Protein AF-A0A2D9HDS7-F1 (afdb_monomer_lite)

Sequence (252 aa):
MGNLSVWAAAAAVMLSLPAQANSVRVAVGQQRVVTRASITKAAIGDDKVADVRALSTRELLVTGVSPGRTSLTIFGSGGTEQLSVIVAAMDEQVTEREVSRVIRGLRGVRIKQVGGRLILEGKVNSVKEHRRLSLVRELFPSVINMVVLAPEVRTQVADALTSRLRQAGYTGVEASLVGPTLFLEGTVPSVDDQTKLSELVKTAGVAVENLVKVGNRRMVLIECQFVEVRKNRNDLLGVRLPLQITGKGQMN

Foldseek 3Di:
DDDDDDDDDPPPPPPDDPPDQQAAEAEAAGKDKDFAPAFPDKDKADVQQWDWDDPDRTIIIIHGRHADKIWMWTQGPVGIDIGIYGYHYPPPLCDPVNLCVQLPPQPFWDWDDDPSAIEIEGEGADLVSVVSVVVSCVVPVRYHYPYFYDPVSQCVVQVVVQVVCVVVVNPQWGWGDDGSEIEIEGEDADPVVLVVVVVVVVVPPGHYDYPYYYDDDPDDDDDDDDDDDDDDPDDDDDDPDDPDDDDDDDDD

pLDDT: mean 77.85, std 15.71, range [41.25, 94.88]

Secondary structure (DSSP, 8-state):
----------------------EEEEEBT-EEEEE-S--SEEEES-TTTEEEEESSSSEEEEEE-SSEEEEEEEEETTEEEEEEEEEE-------HHHHHHHTTT-TTEEEEEETTEEEEEEEES-HHHHHHHHHHHHH-TTEEEEEEE-HHHHHHHHHHHHHHHHHTT-TTEEEEEETTEEEEEEEES-HHHHHHHHHHHHTTSS-EEE-PEEP-----------------TT--------S---------

Radius of gyration: 45.65 Å; chains: 1; bounding box: 119×81×154 Å

Structure (mmCIF, N/CA/C/O backbone):
data_AF-A0A2D9HDS7-F1
#
_entry.id   AF-A0A2D9HDS7-F1
#
loop_
_atom_site.group_PDB
_atom_site.id
_atom_site.type_symbol
_atom_site.label_atom_id
_atom_site.label_alt_id
_atom_site.label_comp_id
_atom_site.label_asym_id
_atom_site.label_entity_id
_atom_site.label_seq_id
_atom_site.pdbx_PDB_ins_code
_atom_site.Cartn_x
_atom_site.Cartn_y
_atom_site.Cartn_z
_atom_site.occupancy
_atom_site.B_iso_or_equiv
_atom_site.auth_seq_id
_atom_site.auth_comp_id
_atom_site.auth_asym_id
_atom_site.auth_atom_id
_atom_site.pdbx_PDB_model_num
ATOM 1 N N . MET A 1 1 ? 75.303 43.864 -27.309 1.00 44.41 1 MET A N 1
ATOM 2 C CA . MET A 1 1 ? 73.898 44.075 -26.894 1.00 44.41 1 MET A CA 1
ATOM 3 C C . MET A 1 1 ? 73.037 43.580 -28.051 1.00 44.41 1 MET A C 1
ATOM 5 O O . MET A 1 1 ? 73.115 44.192 -29.095 1.00 44.41 1 MET A O 1
ATOM 9 N N . GLY A 1 2 ? 72.326 42.458 -28.081 1.00 41.25 2 GLY A N 1
ATOM 10 C CA . GLY A 1 2 ? 71.857 41.489 -27.093 1.00 41.25 2 GLY A CA 1
ATOM 11 C C . GLY A 1 2 ? 70.522 40.970 -27.649 1.00 41.25 2 GLY A C 1
ATOM 12 O O . GLY A 1 2 ? 69.475 41.409 -27.194 1.00 41.25 2 GLY A O 1
ATOM 13 N N . ASN A 1 3 ? 70.560 40.162 -28.719 1.00 43.03 3 ASN A N 1
ATOM 14 C CA . ASN A 1 3 ? 69.367 39.717 -29.452 1.00 43.03 3 ASN A CA 1
ATOM 15 C C . ASN A 1 3 ? 68.640 38.613 -28.669 1.00 43.03 3 ASN A C 1
ATOM 17 O O . ASN A 1 3 ? 69.196 37.542 -28.437 1.00 43.03 3 ASN A O 1
ATOM 21 N N . LEU A 1 4 ? 67.399 38.888 -28.267 1.00 43.81 4 LEU A N 1
ATOM 22 C CA . LEU A 1 4 ? 66.514 37.961 -27.564 1.00 43.81 4 LEU A CA 1
ATOM 23 C C . LEU A 1 4 ? 65.941 36.928 -28.544 1.00 43.81 4 LEU A C 1
ATOM 25 O O . LEU A 1 4 ? 65.095 37.235 -29.381 1.00 43.81 4 LEU A O 1
ATOM 29 N N . SER A 1 5 ? 66.408 35.689 -28.422 1.00 46.34 5 SER A N 1
ATOM 30 C CA . SER A 1 5 ? 65.837 34.511 -29.069 1.00 46.34 5 SER A CA 1
ATOM 31 C C . SER A 1 5 ? 64.512 34.130 -28.402 1.00 46.34 5 SER A C 1
ATOM 33 O O . SER A 1 5 ? 64.500 33.657 -27.265 1.00 46.34 5 SER A O 1
ATOM 35 N N . VAL A 1 6 ? 63.402 34.304 -29.117 1.00 44.03 6 VAL A N 1
ATOM 36 C CA . VAL A 1 6 ? 62.087 33.778 -28.734 1.00 44.03 6 VAL A CA 1
ATOM 37 C C . VAL A 1 6 ? 62.060 32.284 -29.063 1.00 44.03 6 VAL A C 1
ATOM 39 O O . VAL A 1 6 ? 62.001 31.902 -30.228 1.00 44.03 6 VAL A O 1
ATOM 42 N N . TRP A 1 7 ? 62.130 31.431 -28.043 1.00 47.19 7 TRP A N 1
ATOM 43 C CA . TRP A 1 7 ? 61.857 30.000 -28.183 1.00 47.19 7 TRP A CA 1
ATOM 44 C C . TRP A 1 7 ? 60.347 29.785 -28.059 1.00 47.19 7 TRP A C 1
ATOM 46 O O . TRP A 1 7 ? 59.768 29.961 -26.988 1.00 47.19 7 TRP A O 1
ATOM 56 N N . ALA A 1 8 ? 59.700 29.431 -29.168 1.00 43.66 8 ALA A N 1
ATOM 57 C CA . ALA A 1 8 ? 58.300 29.033 -29.191 1.00 43.66 8 ALA A CA 1
ATOM 58 C C . ALA A 1 8 ? 58.158 27.625 -28.589 1.00 43.66 8 ALA A C 1
ATOM 60 O O . ALA A 1 8 ? 58.545 26.631 -29.201 1.00 43.66 8 ALA A O 1
ATOM 61 N N . ALA A 1 9 ? 57.602 27.536 -27.381 1.00 47.69 9 ALA A N 1
ATOM 62 C CA . ALA A 1 9 ? 57.167 26.272 -26.803 1.00 47.69 9 ALA A CA 1
ATOM 63 C C . ALA A 1 9 ? 55.882 25.814 -27.512 1.00 47.69 9 ALA A C 1
ATOM 65 O O . ALA A 1 9 ? 54.815 26.402 -27.333 1.00 47.69 9 ALA A O 1
ATOM 66 N N . ALA A 1 10 ? 55.979 24.766 -28.330 1.00 46.28 10 ALA A N 1
ATOM 67 C CA . ALA A 1 10 ? 54.818 24.082 -28.882 1.00 46.28 10 ALA A CA 1
ATOM 68 C C . ALA A 1 10 ? 54.108 23.312 -27.755 1.00 46.28 10 ALA A C 1
ATOM 70 O O . ALA A 1 10 ? 54.490 22.196 -27.402 1.00 46.28 10 ALA A O 1
ATOM 71 N N . ALA A 1 11 ? 53.086 23.924 -27.160 1.00 47.38 11 ALA A N 1
ATOM 72 C CA . ALA A 1 11 ? 52.183 23.246 -26.244 1.00 47.38 11 ALA A CA 1
ATOM 73 C C . ALA A 1 11 ? 51.323 22.251 -27.040 1.00 47.38 11 ALA A C 1
ATOM 75 O O . ALA A 1 11 ? 50.357 22.629 -27.703 1.00 47.38 11 ALA A O 1
ATOM 76 N N . ALA A 1 12 ? 51.686 20.970 -26.990 1.00 50.84 12 ALA A N 1
ATOM 77 C CA . ALA A 1 12 ? 50.830 19.889 -27.452 1.00 50.84 12 ALA A CA 1
ATOM 78 C C . ALA A 1 12 ? 49.614 19.796 -26.517 1.00 50.84 12 ALA A C 1
ATOM 80 O O . ALA A 1 12 ? 49.673 19.193 -25.446 1.00 50.84 12 ALA A O 1
ATOM 81 N N . VAL A 1 13 ? 48.508 20.426 -26.909 1.00 50.25 13 VAL A N 1
ATOM 82 C CA . VAL A 1 13 ? 47.206 20.205 -26.280 1.00 50.25 13 VAL A CA 1
ATOM 83 C C . VAL A 1 13 ? 46.781 18.781 -26.632 1.00 50.25 13 VAL A C 1
ATOM 85 O O . VAL A 1 13 ? 46.299 18.512 -27.730 1.00 50.25 13 VAL A O 1
ATOM 88 N N . MET A 1 14 ? 46.999 17.846 -25.708 1.00 48.16 14 MET A N 1
ATOM 89 C CA . MET A 1 14 ? 46.373 16.529 -25.757 1.00 48.16 14 MET A CA 1
ATOM 90 C C . MET A 1 14 ? 44.866 16.720 -25.566 1.00 48.16 14 MET A C 1
ATOM 92 O O . MET A 1 14 ? 44.386 16.836 -24.440 1.00 48.16 14 MET A O 1
ATOM 96 N N . LEU A 1 15 ? 44.115 16.777 -26.670 1.00 51.12 15 LEU A N 1
ATOM 97 C CA . LEU A 1 15 ? 42.670 16.585 -26.625 1.00 51.12 15 LEU A CA 1
ATOM 98 C C . LEU A 1 15 ? 42.408 15.153 -26.148 1.00 51.12 15 LEU A C 1
ATOM 100 O O . LEU A 1 15 ? 42.534 14.195 -26.909 1.00 51.12 15 LEU A O 1
ATOM 104 N N . SER A 1 16 ? 42.050 15.004 -24.876 1.00 43.69 16 SER A N 1
ATOM 105 C CA . SER A 1 16 ? 41.466 13.773 -24.369 1.00 43.69 16 SER A CA 1
ATOM 106 C C . SER A 1 16 ? 40.106 13.576 -25.041 1.00 43.69 16 SER A C 1
ATOM 108 O O . SER A 1 16 ? 39.144 14.300 -24.789 1.00 43.69 16 SER A O 1
ATOM 110 N N . LEU A 1 17 ? 40.024 12.597 -25.943 1.00 53.81 17 LEU A N 1
ATOM 111 C CA . LEU A 1 17 ? 38.739 12.123 -26.444 1.00 53.81 17 LEU A CA 1
ATOM 112 C C . LEU A 1 17 ? 37.942 11.558 -25.256 1.00 53.81 17 LEU A C 1
ATOM 114 O O . LEU A 1 17 ? 38.512 10.823 -24.442 1.00 53.81 17 LEU A O 1
ATOM 118 N N . PRO A 1 18 ? 36.643 11.874 -25.125 1.00 42.19 18 PRO A N 1
ATOM 119 C CA . PRO A 1 18 ? 35.820 11.275 -24.088 1.00 42.19 18 PRO A CA 1
ATOM 120 C C . PRO A 1 18 ? 35.818 9.759 -24.296 1.00 42.19 18 PRO A C 1
ATOM 122 O O . PRO A 1 18 ? 35.464 9.278 -25.372 1.00 42.19 18 PRO A O 1
ATOM 125 N N . ALA A 1 19 ? 36.226 9.008 -23.270 1.00 45.62 19 ALA A N 1
ATOM 126 C CA . ALA A 1 19 ? 36.110 7.558 -23.252 1.00 45.62 19 ALA A CA 1
ATOM 127 C C . ALA A 1 19 ? 34.640 7.197 -23.500 1.00 45.62 19 ALA A C 1
ATOM 129 O O . ALA A 1 19 ? 33.770 7.430 -22.657 1.00 45.62 19 ALA A O 1
ATOM 130 N N . GLN A 1 20 ? 34.356 6.697 -24.701 1.00 47.91 20 GLN A N 1
ATOM 131 C CA . GLN A 1 20 ? 33.028 6.274 -25.106 1.00 47.91 20 GLN A CA 1
ATOM 132 C C . GLN A 1 20 ? 32.601 5.187 -24.121 1.00 47.91 20 GLN A C 1
ATOM 134 O O . GLN A 1 20 ? 33.281 4.175 -23.965 1.00 47.91 20 GLN A O 1
ATOM 139 N N . ALA A 1 21 ? 31.531 5.437 -23.370 1.00 51.88 21 ALA A N 1
ATOM 140 C CA . ALA A 1 21 ? 31.048 4.499 -22.372 1.00 51.88 21 ALA A CA 1
ATOM 141 C C . ALA A 1 21 ? 30.603 3.206 -23.077 1.00 51.88 21 ALA A C 1
ATOM 143 O O . ALA A 1 21 ? 29.467 3.115 -23.547 1.00 51.88 21 ALA A O 1
ATOM 144 N N . ASN A 1 22 ? 31.506 2.224 -23.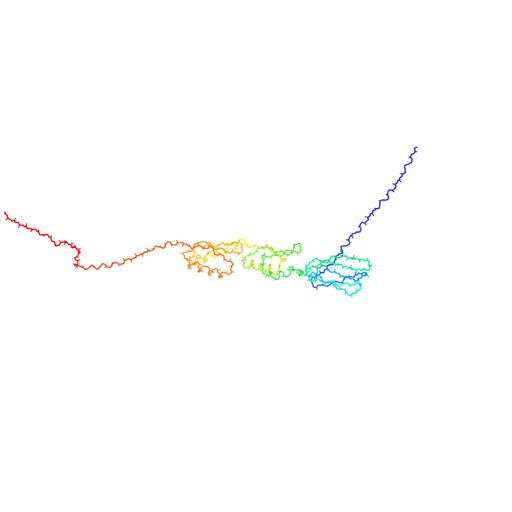162 1.00 74.50 22 ASN A N 1
ATOM 145 C CA . ASN A 1 22 ? 31.301 0.901 -23.751 1.00 74.50 22 ASN A CA 1
ATOM 146 C C . ASN A 1 22 ? 30.308 0.099 -22.900 1.00 74.50 22 ASN A C 1
ATOM 148 O O . ASN A 1 22 ? 30.664 -0.804 -22.140 1.00 74.50 22 ASN A O 1
ATOM 152 N N . SER A 1 23 ? 29.033 0.465 -23.007 1.00 83.50 23 SER A N 1
ATOM 153 C CA . SER A 1 23 ? 27.943 -0.175 -22.289 1.00 83.50 23 SER A CA 1
ATOM 154 C C . SER A 1 23 ? 26.789 -0.518 -23.222 1.00 83.50 23 SER A C 1
ATOM 156 O O . SER A 1 23 ? 26.368 0.286 -24.054 1.00 83.50 23 SER A O 1
ATOM 158 N N . VAL A 1 24 ? 26.276 -1.735 -23.075 1.00 86.81 24 VAL A N 1
ATOM 159 C CA . VAL A 1 24 ? 25.126 -2.247 -23.817 1.00 86.81 24 VAL A CA 1
ATOM 160 C C . VAL A 1 24 ? 23.951 -2.271 -22.852 1.00 86.81 24 VAL A C 1
ATOM 162 O O . VAL A 1 24 ? 23.972 -2.983 -21.853 1.00 86.81 24 VAL A O 1
ATOM 165 N N . ARG A 1 25 ? 22.928 -1.461 -23.125 1.00 87.81 25 ARG A N 1
ATOM 166 C CA . ARG A 1 25 ? 21.701 -1.431 -22.320 1.00 87.81 25 ARG A CA 1
ATOM 167 C C . ARG A 1 25 ? 20.617 -2.259 -22.993 1.00 87.81 25 ARG A C 1
ATOM 169 O O . ARG A 1 25 ? 20.325 -2.029 -24.172 1.00 87.81 25 ARG A O 1
ATOM 176 N N . VAL A 1 26 ? 20.038 -3.185 -22.235 1.00 89.31 26 VAL A N 1
ATOM 177 C CA . VAL A 1 26 ? 18.946 -4.082 -22.650 1.00 89.31 26 VAL A CA 1
ATOM 178 C C . VAL A 1 26 ? 17.925 -4.142 -21.507 1.00 89.31 26 VAL A C 1
ATOM 180 O O . VAL A 1 26 ? 18.288 -3.915 -20.356 1.00 89.31 26 VAL A O 1
ATOM 183 N N . ALA A 1 27 ? 16.649 -4.387 -21.795 1.00 87.94 27 ALA A N 1
ATOM 184 C CA . ALA A 1 27 ? 15.649 -4.650 -20.757 1.00 87.94 27 ALA A CA 1
ATOM 185 C C . ALA A 1 27 ? 15.435 -6.162 -20.594 1.00 87.94 27 ALA A C 1
ATOM 187 O O . ALA A 1 27 ? 15.723 -6.927 -21.516 1.00 87.94 27 ALA A O 1
ATOM 188 N N . VAL A 1 28 ? 14.929 -6.602 -19.442 1.00 89.56 28 VAL A N 1
ATOM 189 C CA . VAL A 1 28 ? 14.529 -8.008 -19.242 1.00 89.56 28 VAL A CA 1
ATOM 190 C C . VAL A 1 28 ? 13.568 -8.448 -20.355 1.00 89.56 28 VAL A C 1
ATOM 192 O O . VAL A 1 28 ? 12.615 -7.739 -20.666 1.00 89.56 28 VAL A O 1
ATOM 195 N N . GLY A 1 29 ? 13.844 -9.590 -20.988 1.00 86.12 29 GLY A N 1
ATOM 196 C CA . GLY A 1 29 ? 13.060 -10.138 -22.100 1.00 86.12 29 GLY A CA 1
ATOM 197 C C . GLY A 1 29 ? 13.292 -9.469 -23.462 1.00 86.12 29 GLY A C 1
ATOM 198 O O . GLY A 1 29 ? 12.811 -9.975 -24.473 1.00 86.12 29 GLY A O 1
ATOM 199 N N . GLN A 1 30 ? 14.040 -8.363 -23.523 1.00 88.62 30 GLN A N 1
ATOM 200 C CA . GLN A 1 30 ? 14.424 -7.708 -24.775 1.00 88.62 30 GLN A CA 1
ATOM 201 C C . GLN A 1 30 ? 15.762 -8.243 -25.293 1.00 88.62 30 GLN A C 1
ATOM 203 O O . GLN A 1 30 ? 16.588 -8.771 -24.543 1.00 88.62 30 GLN A O 1
ATOM 208 N N . GLN A 1 31 ? 15.988 -8.059 -26.593 1.00 90.56 31 GLN A N 1
ATOM 209 C CA . GLN A 1 31 ? 17.212 -8.469 -27.271 1.00 90.56 31 GLN A CA 1
ATOM 210 C C . GLN A 1 31 ? 17.846 -7.289 -27.998 1.00 90.56 31 GLN A C 1
ATOM 212 O O . GLN A 1 31 ? 17.155 -6.411 -28.518 1.00 90.56 31 GLN A O 1
ATOM 217 N N . ARG A 1 32 ? 19.177 -7.267 -28.052 1.00 92.12 32 ARG A N 1
ATOM 218 C CA . ARG A 1 32 ? 19.934 -6.239 -28.761 1.00 92.12 32 ARG A CA 1
ATOM 219 C C . ARG A 1 32 ? 21.073 -6.854 -29.552 1.00 92.12 32 ARG A C 1
ATOM 221 O O . ARG A 1 32 ? 21.885 -7.591 -29.001 1.00 92.12 32 ARG A O 1
ATOM 228 N N . VAL A 1 33 ? 21.158 -6.490 -30.827 1.00 92.81 33 VAL A N 1
ATOM 229 C CA . VAL A 1 33 ? 22.278 -6.880 -31.686 1.00 92.81 33 VAL A CA 1
ATOM 230 C C . VAL A 1 33 ? 23.447 -5.922 -31.462 1.00 92.81 33 VAL A C 1
ATOM 232 O O . VAL A 1 33 ? 23.289 -4.699 -31.471 1.00 92.81 33 VAL A O 1
ATOM 235 N N . VAL A 1 34 ? 24.625 -6.489 -31.227 1.00 90.69 34 VAL A N 1
ATOM 236 C CA . VAL A 1 34 ? 25.897 -5.790 -31.071 1.00 90.69 34 VAL A CA 1
ATOM 237 C C . VAL A 1 34 ? 26.797 -6.203 -32.227 1.00 90.69 34 VAL A C 1
ATOM 239 O O . VAL A 1 34 ? 27.209 -7.358 -32.321 1.00 90.69 34 VAL A O 1
ATOM 242 N N . THR A 1 35 ? 27.112 -5.250 -33.100 1.00 91.06 35 THR A N 1
ATOM 243 C CA . THR A 1 35 ? 27.966 -5.481 -34.271 1.00 91.06 35 THR A CA 1
ATOM 244 C C . THR A 1 35 ? 29.417 -5.103 -33.966 1.00 91.06 35 THR A C 1
ATOM 246 O O . THR A 1 35 ? 29.678 -4.049 -33.374 1.00 91.06 35 THR A O 1
ATOM 249 N N . ARG A 1 36 ? 30.369 -5.953 -34.363 1.00 89.38 36 ARG A N 1
ATOM 250 C CA . ARG A 1 36 ? 31.823 -5.742 -34.250 1.00 89.38 36 ARG A CA 1
ATOM 251 C C . ARG A 1 36 ? 32.551 -6.208 -35.507 1.00 89.38 36 ARG A C 1
ATOM 253 O O . ARG A 1 36 ? 32.025 -6.978 -36.301 1.00 89.38 36 ARG A O 1
ATOM 260 N N . ALA A 1 37 ? 33.780 -5.726 -35.684 1.00 83.69 37 ALA A N 1
ATOM 261 C CA . ALA A 1 37 ? 34.570 -5.984 -36.887 1.00 83.69 37 ALA A CA 1
ATOM 262 C C . ALA A 1 37 ? 34.964 -7.465 -37.054 1.00 83.69 37 ALA A C 1
ATOM 264 O O . ALA A 1 37 ? 34.987 -7.970 -38.177 1.00 83.69 37 ALA A O 1
ATOM 265 N N . SER A 1 38 ? 35.272 -8.149 -35.947 1.00 86.75 38 SER A N 1
ATOM 266 C CA . SER A 1 38 ? 35.698 -9.550 -35.922 1.00 86.75 38 SER A CA 1
ATOM 267 C C . SER A 1 38 ? 35.334 -10.185 -34.585 1.00 86.75 38 SER A C 1
ATOM 269 O O . SER A 1 38 ? 35.700 -9.657 -33.533 1.00 86.75 38 SER A O 1
ATOM 271 N N . ILE A 1 39 ? 34.601 -11.295 -34.632 1.00 89.12 39 ILE A N 1
ATOM 272 C CA . ILE A 1 39 ? 34.128 -12.040 -33.467 1.00 89.12 39 ILE A CA 1
ATOM 273 C C . ILE A 1 39 ? 34.476 -13.509 -33.666 1.00 89.12 39 ILE A C 1
ATOM 275 O O . ILE A 1 39 ? 33.911 -14.192 -34.519 1.00 89.12 39 ILE A O 1
ATOM 279 N N . THR A 1 40 ? 35.400 -13.988 -32.845 1.00 90.06 40 THR A N 1
ATOM 280 C CA . THR A 1 40 ? 35.798 -15.396 -32.768 1.00 90.06 40 THR A CA 1
ATOM 281 C C . THR A 1 40 ? 35.062 -16.095 -31.630 1.00 90.06 40 THR A C 1
ATOM 283 O O . THR A 1 40 ? 34.665 -17.251 -31.757 1.00 90.06 40 THR A O 1
ATOM 286 N N . LYS A 1 41 ? 34.878 -15.399 -30.501 1.00 88.75 41 LYS A N 1
ATOM 287 C CA . LYS A 1 41 ? 34.202 -15.928 -29.311 1.00 88.75 41 LYS A CA 1
ATOM 288 C C . LYS A 1 41 ? 33.592 -14.788 -28.497 1.00 88.75 41 LYS A C 1
ATOM 290 O O . LYS A 1 41 ? 34.111 -13.677 -28.503 1.00 88.75 41 LYS A O 1
ATOM 295 N N . ALA A 1 42 ? 32.527 -15.074 -27.758 1.00 91.38 42 ALA A N 1
ATOM 296 C CA . ALA A 1 42 ? 31.974 -14.174 -26.752 1.00 91.38 42 ALA A CA 1
ATOM 297 C C . ALA A 1 42 ? 31.779 -14.920 -25.429 1.00 91.38 42 ALA A C 1
ATOM 299 O O . ALA A 1 42 ? 31.571 -16.135 -25.425 1.00 91.38 42 ALA A O 1
ATOM 300 N N . ALA A 1 43 ? 31.873 -14.195 -24.320 1.00 92.25 43 ALA A N 1
ATOM 301 C CA . ALA A 1 43 ? 31.609 -14.704 -22.983 1.00 92.25 43 ALA A CA 1
ATOM 302 C C . ALA A 1 43 ? 30.846 -13.659 -22.169 1.00 92.25 43 ALA A C 1
ATOM 304 O O . ALA A 1 43 ? 31.176 -12.473 -22.218 1.00 92.25 43 ALA A O 1
ATOM 305 N N . ILE A 1 44 ? 29.848 -14.105 -21.412 1.00 94.88 44 ILE A N 1
ATOM 306 C CA . ILE A 1 44 ? 29.135 -13.283 -20.435 1.00 94.88 44 ILE A CA 1
ATOM 307 C C . ILE A 1 44 ? 29.619 -13.651 -19.030 1.00 94.88 44 ILE A C 1
ATOM 309 O O . ILE A 1 44 ? 29.922 -14.814 -18.771 1.00 94.88 44 ILE A O 1
ATOM 313 N N . GLY A 1 45 ? 29.755 -12.663 -18.147 1.00 93.69 45 GLY A N 1
ATOM 314 C CA . GLY A 1 45 ? 30.222 -12.894 -16.777 1.00 93.69 45 GLY A CA 1
ATOM 315 C C . GLY A 1 45 ? 29.196 -13.639 -15.919 1.00 93.69 45 GLY A C 1
ATOM 316 O O . GLY A 1 45 ? 29.529 -14.621 -15.271 1.00 93.69 45 GLY A O 1
ATOM 317 N N . ASP A 1 46 ? 27.952 -13.166 -15.947 1.00 94.50 46 ASP A N 1
ATOM 318 C CA . ASP A 1 46 ? 26.791 -13.738 -15.256 1.00 94.50 46 ASP A CA 1
ATOM 319 C C . ASP A 1 46 ? 25.657 -13.961 -16.267 1.00 94.50 46 ASP A C 1
ATOM 321 O O . ASP A 1 46 ? 25.103 -12.991 -16.805 1.00 94.50 46 ASP A O 1
ATOM 325 N N . ASP A 1 47 ? 25.359 -15.235 -16.528 1.00 92.56 47 ASP A N 1
ATOM 326 C CA . ASP A 1 47 ? 24.341 -15.723 -17.464 1.00 92.56 47 ASP A CA 1
ATOM 327 C C . ASP A 1 47 ? 22.910 -15.626 -16.909 1.00 92.56 47 ASP A C 1
ATOM 329 O O . ASP A 1 47 ? 21.939 -15.622 -17.669 1.00 92.56 47 ASP A O 1
ATOM 333 N N . LYS A 1 48 ? 22.756 -15.457 -15.590 1.00 94.00 48 LYS A N 1
ATOM 334 C CA . LYS A 1 48 ? 21.454 -15.201 -14.954 1.00 94.00 48 LYS A CA 1
ATOM 335 C C . LYS A 1 48 ? 20.976 -13.776 -15.203 1.00 94.00 48 LYS A C 1
ATOM 337 O O . LYS A 1 48 ? 19.774 -13.515 -15.138 1.00 94.00 48 LYS A O 1
ATOM 342 N N . VAL A 1 49 ? 21.902 -12.852 -15.466 1.00 92.06 49 VAL A N 1
ATOM 343 C CA . VAL A 1 49 ? 21.611 -11.440 -15.751 1.00 92.06 49 VAL A CA 1
ATOM 344 C C . VAL A 1 49 ? 21.359 -11.230 -17.241 1.00 92.06 49 VAL A C 1
ATOM 346 O O . VAL A 1 49 ? 20.345 -10.636 -17.610 1.00 92.06 49 VAL A O 1
ATOM 349 N N . ALA A 1 50 ? 22.239 -11.722 -18.110 1.00 93.06 50 ALA A N 1
ATOM 350 C CA . ALA A 1 50 ? 22.082 -11.610 -19.557 1.00 93.06 50 ALA A CA 1
ATOM 351 C C . ALA A 1 50 ? 22.644 -12.844 -20.262 1.00 93.06 50 ALA A C 1
ATOM 353 O O . ALA A 1 50 ? 23.614 -13.426 -19.798 1.00 93.06 50 ALA A O 1
ATOM 354 N N . ASP A 1 51 ? 22.089 -13.182 -21.419 1.00 94.19 51 ASP A N 1
ATOM 355 C CA . ASP A 1 51 ? 22.613 -14.230 -22.293 1.00 94.19 51 ASP A CA 1
ATOM 356 C C . ASP A 1 51 ? 23.214 -13.613 -23.564 1.00 94.19 51 ASP A C 1
ATOM 358 O O . ASP A 1 51 ? 22.786 -12.542 -24.016 1.00 94.19 51 ASP A O 1
ATOM 362 N N . VAL A 1 52 ? 24.216 -14.274 -24.145 1.00 93.50 52 VAL A N 1
ATOM 363 C CA . VAL A 1 52 ? 24.865 -13.840 -25.383 1.00 93.50 52 VAL A CA 1
ATOM 364 C C . VAL A 1 52 ? 24.984 -14.981 -26.382 1.00 93.50 52 VAL A C 1
ATOM 366 O O . VAL A 1 52 ? 25.543 -16.039 -26.101 1.00 93.50 52 VAL A O 1
ATOM 369 N N . ARG A 1 53 ? 24.529 -14.727 -27.608 1.00 92.75 53 ARG A N 1
ATOM 370 C CA . ARG A 1 53 ? 24.607 -15.679 -28.714 1.00 92.75 53 ARG A CA 1
ATOM 371 C C . ARG A 1 53 ? 25.263 -15.045 -29.929 1.00 92.75 53 ARG A C 1
ATOM 373 O O . ARG A 1 53 ? 24.866 -13.969 -30.361 1.00 92.75 53 ARG A O 1
ATOM 380 N N . ALA A 1 54 ? 26.240 -15.726 -30.518 1.00 90.69 54 ALA A N 1
ATOM 381 C CA . ALA A 1 54 ? 26.800 -15.303 -31.795 1.00 90.69 54 ALA A CA 1
ATOM 382 C C . ALA A 1 54 ? 25.827 -15.623 -32.935 1.00 90.69 54 ALA A C 1
ATOM 384 O O . ALA A 1 54 ? 25.420 -16.774 -33.101 1.00 90.69 54 ALA A O 1
ATOM 385 N N . LEU A 1 55 ? 25.444 -14.597 -33.696 1.00 90.62 55 LEU A N 1
ATOM 386 C CA . LEU A 1 55 ? 24.642 -14.744 -34.913 1.00 90.62 55 LEU A CA 1
ATOM 387 C C . LEU A 1 55 ? 25.544 -14.938 -36.135 1.00 90.62 55 LEU A C 1
ATOM 389 O O . LEU A 1 55 ? 25.227 -15.717 -37.029 1.00 90.62 55 LEU A O 1
ATOM 393 N N . SER A 1 56 ? 26.684 -14.247 -36.156 1.00 90.88 56 SER A N 1
ATOM 394 C CA . SER A 1 56 ? 27.694 -14.336 -37.210 1.00 90.88 56 SER A CA 1
ATOM 395 C C . SER A 1 56 ? 29.083 -13.999 -36.655 1.00 90.88 56 SER A C 1
ATOM 397 O O . SER A 1 56 ? 29.237 -13.687 -35.475 1.00 90.88 56 SER A O 1
ATOM 399 N N . THR A 1 57 ? 30.106 -13.987 -37.512 1.00 89.38 57 THR A N 1
ATOM 400 C CA . THR A 1 57 ? 31.466 -13.529 -37.165 1.00 89.38 57 THR A CA 1
ATOM 401 C C . THR A 1 57 ? 31.562 -12.019 -36.911 1.00 89.38 57 THR A C 1
ATOM 403 O O . THR A 1 57 ? 32.652 -11.507 -36.651 1.00 89.38 57 THR A O 1
ATOM 406 N N . ARG A 1 58 ? 30.444 -11.285 -37.002 1.00 90.12 58 ARG A N 1
ATOM 407 C CA . ARG A 1 58 ? 30.366 -9.831 -36.795 1.00 90.12 58 ARG A CA 1
ATOM 408 C C . ARG A 1 58 ? 29.220 -9.386 -35.897 1.00 90.12 58 ARG A C 1
ATOM 410 O O . ARG A 1 58 ? 29.182 -8.218 -35.530 1.00 90.12 58 ARG A O 1
ATOM 417 N N . GLU A 1 59 ? 28.299 -10.270 -35.531 1.00 92.81 59 GLU A N 1
ATOM 418 C CA . GLU A 1 59 ? 27.092 -9.905 -34.788 1.00 92.81 59 GLU A CA 1
ATOM 419 C C . GLU A 1 59 ? 26.868 -10.823 -33.591 1.00 92.81 59 GLU A C 1
ATOM 421 O O . GLU A 1 59 ? 26.867 -12.052 -33.711 1.00 92.81 59 GLU A O 1
ATOM 426 N N . LEU A 1 60 ? 26.624 -10.205 -32.437 1.00 93.38 60 LEU A N 1
ATOM 427 C CA . LEU A 1 60 ? 26.195 -10.870 -31.212 1.00 93.38 60 LEU A CA 1
ATOM 428 C C . LEU A 1 60 ? 24.791 -10.416 -30.849 1.00 93.38 60 LEU A C 1
ATOM 430 O O . LEU A 1 60 ? 24.502 -9.223 -30.833 1.00 93.38 60 LEU A O 1
ATOM 434 N N . LEU A 1 61 ? 23.941 -11.363 -30.492 1.00 93.56 61 LEU A N 1
ATOM 435 C CA . LEU A 1 61 ? 22.658 -11.115 -29.866 1.00 93.56 61 LEU A CA 1
ATOM 436 C C . LEU A 1 61 ? 22.839 -11.142 -28.350 1.00 93.56 61 LEU A C 1
ATOM 438 O O . LEU A 1 61 ? 23.244 -12.162 -27.799 1.00 93.56 61 LEU A O 1
ATOM 442 N N . VAL A 1 62 ? 22.534 -10.032 -27.687 1.00 94.31 62 VAL A N 1
ATOM 443 C CA . VAL A 1 62 ? 22.524 -9.923 -26.225 1.00 94.31 62 VAL A CA 1
ATOM 444 C C . VAL A 1 62 ? 21.075 -9.901 -25.752 1.00 94.31 62 VAL A C 1
ATOM 446 O O . VAL A 1 62 ? 20.317 -9.018 -26.155 1.00 94.31 62 VAL A O 1
ATOM 449 N N . THR A 1 63 ? 20.695 -10.844 -24.894 1.00 93.50 63 THR A N 1
ATOM 450 C CA . THR A 1 63 ? 19.336 -10.986 -24.347 1.00 93.50 63 THR A CA 1
ATOM 451 C C . THR A 1 63 ? 19.337 -10.654 -22.860 1.00 93.50 63 THR A C 1
ATOM 453 O O . THR A 1 63 ? 20.147 -11.194 -22.111 1.00 93.50 63 THR A O 1
ATOM 456 N N . GLY A 1 64 ? 18.438 -9.778 -22.409 1.00 92.62 64 GLY A N 1
ATOM 457 C CA . GLY A 1 64 ? 18.274 -9.506 -20.978 1.00 92.62 64 GLY A CA 1
ATOM 458 C C . GLY A 1 64 ? 17.488 -10.622 -20.289 1.00 92.62 64 GLY A C 1
ATOM 459 O O . GLY A 1 64 ? 16.354 -10.885 -20.684 1.00 92.62 64 GLY A O 1
ATOM 460 N N . VAL A 1 65 ? 18.056 -11.251 -19.256 1.00 92.25 65 VAL A N 1
ATOM 461 C CA . VAL A 1 65 ? 17.414 -12.346 -18.502 1.00 92.25 65 VAL A CA 1
ATOM 462 C C . VAL A 1 65 ? 16.857 -11.833 -17.174 1.00 92.25 65 VAL A C 1
ATOM 464 O O . VAL A 1 65 ? 15.660 -11.950 -16.933 1.00 92.25 65 VAL A O 1
ATOM 467 N N . SER A 1 66 ? 17.693 -11.198 -16.348 1.00 90.25 66 SER A N 1
ATOM 468 C CA . SER A 1 66 ? 17.297 -10.643 -15.045 1.00 90.25 66 SER A CA 1
ATOM 469 C C . SER A 1 66 ? 17.886 -9.246 -14.829 1.00 90.25 66 SER A C 1
ATOM 471 O O . SER A 1 66 ? 18.944 -8.942 -15.381 1.00 90.25 66 SER A O 1
ATOM 473 N N . PRO A 1 67 ? 17.252 -8.380 -14.014 1.00 89.38 67 PRO A N 1
ATOM 474 C CA . PRO A 1 67 ? 17.778 -7.048 -13.731 1.00 89.38 67 PRO A CA 1
ATOM 475 C C . PRO A 1 67 ? 19.163 -7.120 -13.082 1.00 89.38 67 PRO A C 1
ATOM 477 O O . PRO A 1 67 ? 19.353 -7.834 -12.098 1.00 89.38 67 PRO A O 1
ATOM 480 N N . GLY A 1 68 ? 20.130 -6.358 -13.594 1.00 89.25 68 GLY A N 1
ATOM 481 C CA . GLY A 1 68 ? 21.491 -6.391 -13.067 1.00 89.25 68 GLY A CA 1
ATOM 482 C C . GLY A 1 68 ? 22.540 -5.785 -13.993 1.00 89.25 68 GLY A C 1
ATOM 483 O O . GLY A 1 68 ? 22.240 -5.185 -15.028 1.00 89.25 68 GLY A O 1
ATOM 484 N N . ARG A 1 69 ? 23.806 -5.931 -13.599 1.00 92.00 69 ARG A N 1
ATOM 485 C CA . ARG A 1 69 ? 24.963 -5.573 -14.425 1.00 92.00 69 ARG A CA 1
ATOM 486 C C . ARG A 1 69 ? 25.853 -6.792 -14.576 1.00 92.00 69 ARG A C 1
ATOM 488 O O . ARG A 1 69 ? 26.168 -7.441 -13.588 1.00 92.00 69 ARG A O 1
ATOM 495 N N . THR A 1 70 ? 26.279 -7.058 -15.799 1.00 94.44 70 THR A N 1
ATOM 496 C CA . THR A 1 70 ? 27.195 -8.150 -16.128 1.00 94.44 70 THR A CA 1
ATOM 497 C C . THR A 1 70 ? 28.211 -7.661 -17.156 1.00 94.44 70 THR A C 1
ATOM 499 O O . THR A 1 70 ? 28.020 -6.618 -17.787 1.00 94.44 70 THR A O 1
ATOM 502 N N . SER A 1 71 ? 29.336 -8.350 -17.293 1.00 93.00 71 SER A N 1
ATOM 503 C CA . SER A 1 71 ? 30.366 -7.998 -18.271 1.00 93.00 71 SER A CA 1
ATOM 504 C C . SER A 1 71 ? 30.277 -8.912 -19.482 1.00 93.00 71 SER A C 1
ATOM 506 O O . SER A 1 71 ? 30.276 -10.130 -19.327 1.00 93.00 71 SER A O 1
ATOM 508 N N . LEU A 1 72 ? 30.252 -8.327 -20.674 1.00 93.06 72 LEU A N 1
ATOM 509 C CA . LEU A 1 72 ? 30.383 -9.034 -21.940 1.00 93.06 72 LEU A CA 1
ATOM 510 C C . LEU A 1 72 ? 31.818 -8.890 -22.437 1.00 93.06 72 LEU A C 1
ATOM 512 O O . LEU A 1 72 ? 32.286 -7.777 -22.665 1.00 93.06 72 LEU A O 1
ATOM 516 N N . THR A 1 73 ? 32.489 -10.012 -22.649 1.00 92.69 73 THR A N 1
ATOM 517 C CA . THR A 1 73 ? 33.830 -10.066 -23.226 1.00 92.69 73 THR A CA 1
ATOM 518 C C . THR A 1 73 ? 33.742 -10.625 -24.639 1.00 92.69 73 THR A C 1
ATOM 520 O O . THR A 1 73 ? 33.239 -11.730 -24.848 1.00 92.69 73 THR A O 1
ATOM 523 N N . ILE A 1 74 ? 34.231 -9.866 -25.613 1.00 92.06 74 ILE A N 1
ATOM 524 C CA . ILE A 1 74 ? 34.253 -10.221 -27.031 1.00 92.06 74 ILE A CA 1
ATOM 525 C C . ILE A 1 74 ? 35.704 -10.476 -27.430 1.00 92.06 74 ILE A C 1
ATOM 527 O O . ILE A 1 74 ? 36.558 -9.606 -27.286 1.00 92.06 74 ILE A O 1
ATOM 531 N N . PHE A 1 75 ? 35.980 -11.669 -27.945 1.00 92.19 75 PHE A N 1
ATOM 532 C CA . PHE A 1 75 ? 37.280 -12.055 -28.480 1.00 92.19 75 PHE A CA 1
ATOM 533 C C . PHE A 1 75 ? 37.232 -11.968 -30.001 1.00 92.19 75 PHE A C 1
ATOM 535 O O . PHE A 1 75 ? 36.407 -12.636 -30.631 1.00 92.19 75 PHE A O 1
ATOM 542 N N . GLY A 1 76 ? 38.125 -11.181 -30.591 1.00 90.44 76 GLY A N 1
ATOM 543 C CA . GLY A 1 76 ? 38.269 -11.052 -32.037 1.00 90.44 76 GLY A CA 1
ATOM 544 C C . GLY A 1 76 ? 39.724 -11.148 -32.476 1.00 90.44 76 GLY A C 1
ATOM 545 O O . GLY A 1 76 ? 40.644 -11.229 -31.664 1.00 90.44 76 GLY A O 1
ATOM 546 N N . SER A 1 77 ? 39.949 -11.089 -33.786 1.00 84.25 77 SER A N 1
ATOM 547 C CA . SER A 1 77 ? 41.306 -11.083 -34.358 1.00 84.25 77 SER A CA 1
ATOM 548 C C . SER A 1 77 ? 42.127 -9.840 -33.981 1.00 84.25 77 SER A C 1
ATOM 550 O O . SER A 1 77 ? 43.349 -9.883 -34.034 1.00 84.25 77 SER A O 1
ATOM 552 N N . GLY A 1 78 ? 41.466 -8.740 -33.602 1.00 80.06 78 GLY A N 1
ATOM 553 C CA . GLY A 1 78 ? 42.100 -7.488 -33.170 1.00 80.06 78 GLY A CA 1
ATOM 554 C C . GLY A 1 78 ? 42.351 -7.378 -31.662 1.00 80.06 78 GLY A C 1
ATOM 555 O O . GLY A 1 78 ? 42.781 -6.321 -31.211 1.00 80.06 78 GLY A O 1
ATOM 556 N N . GLY A 1 79 ? 42.061 -8.429 -30.886 1.00 87.19 79 GLY A N 1
ATOM 557 C CA . GLY A 1 79 ? 42.188 -8.442 -29.428 1.00 87.19 79 GLY A CA 1
ATOM 558 C C . GLY A 1 79 ? 40.869 -8.709 -28.702 1.00 87.19 79 GLY A C 1
ATOM 559 O O . GLY A 1 79 ? 39.872 -9.124 -29.299 1.00 87.19 79 GLY A O 1
ATOM 560 N N . THR A 1 80 ? 40.887 -8.485 -27.389 1.00 88.56 80 THR A N 1
ATOM 561 C CA . THR A 1 80 ? 39.744 -8.701 -26.495 1.00 88.56 80 THR A CA 1
ATOM 562 C C . THR A 1 80 ? 39.119 -7.363 -26.114 1.00 88.56 80 THR A C 1
ATOM 564 O O . THR A 1 80 ? 39.805 -6.482 -25.601 1.00 88.56 80 THR A O 1
ATOM 567 N N . GLU A 1 81 ? 37.813 -7.220 -26.323 1.00 90.38 81 GLU A N 1
ATOM 568 C CA . GLU A 1 81 ? 37.024 -6.055 -25.911 1.00 90.38 81 GLU A CA 1
ATOM 569 C C . GLU A 1 81 ? 36.105 -6.444 -24.748 1.00 90.38 81 GLU A C 1
ATOM 571 O O . GLU A 1 81 ? 35.407 -7.455 -24.818 1.00 90.38 81 GLU A O 1
ATOM 576 N N . GLN A 1 82 ? 36.070 -5.634 -23.688 1.00 90.19 82 GLN A N 1
ATOM 577 C CA . GLN A 1 82 ? 35.152 -5.820 -22.565 1.00 90.19 82 GLN A CA 1
ATOM 578 C C . GLN A 1 82 ? 34.120 -4.688 -22.526 1.00 90.19 82 GLN A C 1
ATOM 580 O O . GLN A 1 82 ? 34.460 -3.505 -22.557 1.00 90.19 82 GLN A O 1
ATOM 585 N N . LEU A 1 83 ? 32.848 -5.064 -22.447 1.00 90.62 83 LEU A N 1
ATOM 586 C CA . LEU A 1 83 ? 31.680 -4.189 -22.422 1.00 90.62 83 LEU A CA 1
ATOM 587 C C . LEU A 1 83 ? 30.886 -4.431 -21.140 1.00 90.62 83 LEU A C 1
ATOM 589 O O . LEU A 1 83 ? 30.772 -5.561 -20.666 1.00 90.62 83 LEU A O 1
ATOM 593 N N . SER A 1 84 ? 30.274 -3.382 -20.596 1.00 91.00 84 SER A N 1
ATOM 594 C CA . SER A 1 84 ? 29.322 -3.535 -19.492 1.00 91.00 84 SER A CA 1
ATOM 595 C C . SER A 1 84 ? 27.907 -3.704 -20.041 1.00 91.00 84 SER A C 1
ATOM 597 O O . SER A 1 84 ? 27.375 -2.801 -20.686 1.00 91.00 84 SER A O 1
ATOM 599 N N . VAL A 1 85 ? 27.276 -4.849 -19.791 1.00 91.44 85 VAL A N 1
ATOM 600 C CA . VAL A 1 85 ? 25.862 -5.071 -20.099 1.00 91.44 85 VAL A CA 1
ATOM 601 C C . VAL A 1 85 ? 25.040 -4.675 -18.882 1.00 91.44 85 VAL A C 1
ATOM 603 O O . VAL A 1 85 ? 25.215 -5.210 -17.788 1.00 91.44 85 VAL A O 1
ATOM 606 N N . ILE A 1 86 ? 24.143 -3.716 -19.072 1.00 90.31 86 ILE A N 1
ATOM 607 C CA . ILE A 1 86 ? 23.222 -3.255 -18.038 1.00 90.31 86 ILE A CA 1
ATOM 608 C C . ILE A 1 86 ? 21.836 -3.731 -18.448 1.00 90.31 86 ILE A C 1
ATOM 610 O O . ILE A 1 86 ? 21.269 -3.222 -19.420 1.00 90.31 86 ILE A O 1
ATOM 614 N N . VAL A 1 87 ? 21.312 -4.699 -17.701 1.00 89.44 87 VAL A N 1
ATOM 615 C CA . VAL A 1 87 ? 19.946 -5.178 -17.865 1.00 89.44 87 VAL A CA 1
ATOM 616 C C . VAL A 1 87 ? 19.067 -4.396 -16.910 1.00 89.44 87 VAL A C 1
ATOM 618 O O . VAL A 1 87 ? 19.111 -4.584 -15.693 1.00 89.44 87 VAL A O 1
ATOM 621 N N . ALA A 1 88 ? 18.301 -3.463 -17.461 1.00 82.69 88 ALA A N 1
ATOM 622 C CA . ALA A 1 88 ? 17.257 -2.813 -16.694 1.00 82.69 88 ALA A CA 1
ATOM 623 C C . ALA A 1 88 ? 16.127 -3.823 -16.480 1.00 82.69 88 ALA A C 1
ATOM 625 O O . ALA A 1 88 ? 15.769 -4.561 -17.403 1.00 82.69 88 ALA A O 1
ATOM 626 N N . ALA A 1 89 ? 15.531 -3.828 -15.286 1.00 73.88 89 ALA A N 1
ATOM 627 C CA . ALA A 1 89 ? 14.185 -4.364 -15.175 1.00 73.88 89 ALA A CA 1
ATOM 628 C C . ALA A 1 89 ? 13.336 -3.682 -16.254 1.00 73.88 89 ALA A C 1
ATOM 630 O O . ALA A 1 89 ? 13.485 -2.474 -16.478 1.00 73.88 89 ALA A O 1
ATOM 631 N N . MET A 1 90 ? 12.453 -4.429 -16.918 1.00 63.38 90 MET A N 1
ATOM 632 C CA . MET A 1 90 ? 11.248 -3.777 -17.408 1.00 63.38 90 MET A CA 1
ATOM 633 C C . MET A 1 90 ? 10.504 -3.330 -16.150 1.00 63.38 90 MET A C 1
ATOM 635 O O . MET A 1 90 ? 9.644 -4.037 -15.639 1.00 63.38 90 MET A O 1
ATOM 639 N N . ASP A 1 91 ? 10.905 -2.183 -15.599 1.00 57.16 91 ASP A N 1
ATOM 640 C CA . ASP A 1 91 ? 9.956 -1.350 -14.896 1.00 57.16 91 ASP A CA 1
ATOM 641 C C . ASP A 1 91 ? 8.933 -1.049 -15.981 1.00 57.16 91 ASP A C 1
ATOM 643 O O . ASP A 1 91 ? 9.162 -0.227 -16.874 1.00 57.16 91 ASP A O 1
ATOM 647 N N . GLU A 1 92 ? 7.824 -1.780 -15.955 1.00 56.59 92 GLU A N 1
ATOM 648 C CA . GLU A 1 92 ? 6.566 -1.203 -16.376 1.00 56.59 92 GLU A CA 1
ATOM 649 C C . GLU A 1 92 ? 6.476 0.071 -15.546 1.00 56.59 92 GLU A C 1
ATOM 651 O O . GLU A 1 92 ? 6.223 0.015 -14.342 1.00 56.59 92 GLU A O 1
ATOM 656 N N . GLN A 1 93 ? 6.926 1.191 -16.124 1.00 59.50 93 GLN A N 1
ATOM 657 C CA . GLN A 1 93 ? 6.996 2.442 -15.399 1.00 59.50 93 GLN A CA 1
ATOM 658 C C . GLN A 1 93 ? 5.574 2.722 -14.976 1.00 59.50 93 GLN A C 1
ATOM 660 O O . GLN A 1 93 ? 4.746 3.104 -15.806 1.00 59.50 93 GLN A O 1
ATOM 665 N N . VAL A 1 94 ? 5.314 2.475 -13.693 1.00 69.06 94 VAL A N 1
ATOM 666 C CA . VAL A 1 94 ? 3.993 2.618 -13.120 1.00 69.06 94 VAL A CA 1
ATOM 667 C C . VAL A 1 94 ? 3.606 4.053 -13.386 1.00 69.06 94 VAL A C 1
ATOM 669 O O . VAL A 1 94 ? 4.195 4.995 -12.848 1.00 69.06 94 VAL A O 1
ATOM 672 N N . THR A 1 95 ? 2.687 4.220 -14.325 1.00 77.19 95 THR A N 1
ATOM 673 C CA . THR A 1 95 ? 2.376 5.542 -14.843 1.00 77.19 95 THR A CA 1
ATOM 674 C C . THR A 1 95 ? 1.338 6.155 -13.921 1.00 77.19 95 THR A C 1
ATOM 676 O O . THR A 1 95 ? 0.495 5.460 -13.348 1.00 77.19 95 THR A O 1
ATOM 679 N N . GLU A 1 96 ? 1.320 7.481 -13.807 1.00 81.88 96 GLU A N 1
ATOM 680 C CA . GLU A 1 96 ? 0.282 8.186 -13.049 1.00 81.88 96 GLU A CA 1
ATOM 681 C C . GLU A 1 96 ? -1.137 7.736 -13.456 1.00 81.88 96 GLU A C 1
ATOM 683 O O . GLU A 1 96 ? -2.027 7.602 -12.619 1.00 81.88 96 GLU A O 1
ATOM 688 N N . ARG A 1 97 ? -1.342 7.402 -14.737 1.00 83.19 97 ARG A N 1
ATOM 689 C CA . ARG A 1 97 ? -2.592 6.861 -15.303 1.00 83.19 97 ARG A CA 1
ATOM 690 C C . ARG A 1 97 ? -3.021 5.502 -14.735 1.00 83.19 97 ARG A C 1
ATOM 692 O O . ARG A 1 97 ? -4.208 5.182 -14.749 1.00 83.19 97 ARG A O 1
ATOM 699 N N . GLU A 1 98 ? -2.088 4.666 -14.302 1.00 81.50 98 GLU A N 1
ATOM 700 C CA . GLU A 1 98 ? -2.386 3.368 -13.681 1.00 81.50 98 GLU A CA 1
ATOM 701 C C . GLU A 1 98 ? -2.749 3.550 -12.220 1.00 81.50 98 GLU A C 1
ATOM 703 O O . GLU A 1 98 ? -3.811 3.105 -11.782 1.00 81.50 98 GLU A O 1
ATOM 708 N N . VAL A 1 99 ? -1.924 4.305 -11.495 1.00 84.50 99 VAL A N 1
ATOM 709 C CA . VAL A 1 99 ? -2.168 4.589 -10.081 1.00 84.50 99 VAL A CA 1
ATOM 710 C C . VAL A 1 99 ? -3.476 5.359 -9.914 1.00 84.50 99 VAL A C 1
ATOM 712 O O . VAL A 1 99 ? -4.300 4.977 -9.085 1.00 84.50 99 VAL A O 1
ATOM 715 N N . SER A 1 100 ? -3.731 6.369 -10.754 1.00 85.38 100 SER A N 1
ATOM 716 C CA . SER A 1 100 ? -4.973 7.165 -10.746 1.00 85.38 100 SER A CA 1
ATOM 717 C C . SER A 1 100 ? -6.233 6.327 -10.955 1.00 85.38 100 SER A C 1
ATOM 719 O O . SER A 1 100 ? -7.258 6.619 -10.337 1.00 85.38 100 SER A O 1
ATOM 721 N N . ARG A 1 101 ? -6.177 5.252 -11.755 1.00 85.19 101 ARG A N 1
ATOM 722 C CA . ARG A 1 101 ? -7.302 4.312 -11.905 1.00 85.19 101 ARG A CA 1
ATOM 723 C C . ARG A 1 101 ? -7.599 3.579 -10.601 1.00 85.19 101 ARG A C 1
ATOM 725 O O . ARG A 1 101 ? -8.767 3.435 -10.244 1.00 85.19 101 ARG A O 1
ATOM 732 N N . VAL A 1 102 ? -6.567 3.161 -9.871 1.00 83.81 102 VAL A N 1
ATOM 733 C CA . VAL A 1 102 ? -6.723 2.411 -8.615 1.00 83.81 102 VAL A CA 1
ATOM 734 C C . VAL A 1 102 ? -7.170 3.310 -7.463 1.00 83.81 102 VAL A C 1
ATOM 736 O O . VAL A 1 102 ? -8.029 2.908 -6.671 1.00 83.81 102 VAL A O 1
ATOM 739 N N . ILE A 1 103 ? -6.654 4.541 -7.394 1.00 85.25 103 ILE A N 1
ATOM 740 C CA . ILE A 1 103 ? -7.054 5.532 -6.380 1.00 85.25 103 ILE A CA 1
ATOM 741 C C . ILE A 1 103 ? -8.325 6.307 -6.756 1.00 85.25 103 ILE A C 1
ATOM 743 O O . ILE A 1 103 ? -8.748 7.195 -6.013 1.00 85.25 103 ILE A O 1
ATOM 747 N N . ARG A 1 104 ? -8.966 5.981 -7.888 1.00 82.94 104 ARG A N 1
ATOM 748 C CA . ARG A 1 104 ? -10.187 6.653 -8.341 1.00 82.94 104 ARG A CA 1
ATOM 749 C C . ARG A 1 104 ? -11.264 6.555 -7.256 1.00 82.94 104 ARG A C 1
ATOM 751 O O . ARG A 1 104 ? -11.690 5.463 -6.883 1.00 82.94 104 ARG A O 1
ATOM 758 N N . GLY A 1 105 ? -11.688 7.713 -6.749 1.00 80.56 105 GLY A N 1
ATOM 759 C CA . GLY A 1 105 ? -12.647 7.840 -5.645 1.00 80.56 105 GLY A CA 1
ATOM 760 C C . GLY A 1 105 ? -12.060 8.434 -4.360 1.00 80.56 105 GLY A C 1
ATOM 761 O O . GLY A 1 105 ? -12.819 8.953 -3.546 1.00 80.56 105 GLY A O 1
ATOM 762 N N . LEU A 1 106 ? -10.734 8.452 -4.201 1.00 85.38 106 LEU A N 1
ATOM 763 C CA . LEU A 1 106 ? -10.064 9.075 -3.056 1.00 85.38 106 LEU A CA 1
ATOM 764 C C . LEU A 1 106 ? -9.848 10.574 -3.306 1.00 85.38 106 LEU A C 1
ATOM 766 O O . LEU A 1 106 ? -8.784 10.998 -3.745 1.00 85.38 106 LEU A O 1
ATOM 770 N N . ARG A 1 107 ? -10.868 11.395 -3.023 1.00 80.44 107 ARG A N 1
ATOM 771 C CA . ARG A 1 107 ? -10.840 12.852 -3.288 1.00 80.44 107 ARG A CA 1
ATOM 772 C C . ARG A 1 107 ? -9.713 13.600 -2.566 1.00 80.44 107 ARG A C 1
ATOM 774 O O . ARG A 1 107 ? -9.285 14.650 -3.028 1.00 80.44 107 ARG A O 1
ATOM 781 N N . GLY A 1 108 ? -9.261 13.075 -1.430 1.00 85.12 108 GLY A N 1
ATOM 782 C CA . GLY A 1 108 ? -8.224 13.688 -0.604 1.00 85.12 108 GLY A CA 1
ATOM 783 C C . GLY A 1 108 ? -6.788 13.307 -0.971 1.00 85.12 108 GLY A C 1
ATOM 784 O O . GLY A 1 108 ? -5.871 13.780 -0.304 1.00 85.12 108 GLY A O 1
ATOM 785 N N . VAL A 1 109 ? -6.581 12.467 -1.994 1.00 90.00 109 VAL A N 1
ATOM 786 C CA . VAL A 1 109 ? -5.267 11.932 -2.384 1.00 90.00 109 VAL A CA 1
ATOM 787 C C . VAL A 1 109 ? -4.859 12.472 -3.750 1.00 90.00 109 VAL A C 1
ATOM 789 O O . VAL A 1 109 ? -5.635 12.432 -4.703 1.00 90.00 109 VAL A O 1
ATOM 792 N N . ARG A 1 110 ? -3.621 12.953 -3.854 1.00 89.44 110 ARG A N 1
ATOM 793 C CA . ARG A 1 110 ? -2.999 13.420 -5.096 1.00 89.44 110 ARG A CA 1
ATOM 794 C C . ARG A 1 110 ? -1.745 12.612 -5.391 1.00 89.44 110 ARG A C 1
ATOM 796 O O . ARG A 1 110 ? -1.064 12.163 -4.473 1.00 89.44 110 ARG A O 1
ATOM 803 N N . ILE A 1 111 ? -1.449 12.450 -6.676 1.00 89.50 111 ILE A N 1
ATOM 804 C CA . ILE A 1 111 ? -0.226 11.808 -7.154 1.00 89.50 111 ILE A CA 1
ATOM 805 C C . ILE A 1 111 ? 0.748 12.914 -7.560 1.00 89.50 111 ILE A C 1
ATOM 807 O O . ILE A 1 111 ? 0.356 13.876 -8.218 1.00 89.50 111 ILE A O 1
ATOM 811 N N . LYS A 1 112 ? 2.011 12.786 -7.166 1.00 89.38 112 LYS A N 1
ATOM 812 C CA . LYS A 1 112 ? 3.094 13.683 -7.567 1.00 89.38 112 LYS A CA 1
ATOM 813 C C . LYS A 1 112 ? 4.279 12.861 -8.044 1.00 89.38 112 LYS A C 1
ATOM 815 O O . LYS A 1 112 ? 4.691 11.929 -7.364 1.00 89.38 112 LYS A O 1
ATOM 820 N N . GLN A 1 113 ? 4.849 13.209 -9.191 1.00 86.19 113 GLN A N 1
ATOM 821 C CA . GLN A 1 113 ? 6.056 12.555 -9.683 1.00 86.19 113 GLN A CA 1
ATOM 822 C C . GLN A 1 113 ? 7.300 13.312 -9.204 1.00 86.19 113 GLN A C 1
ATOM 824 O O . GLN A 1 113 ? 7.430 14.513 -9.437 1.00 86.19 113 GLN A O 1
ATOM 829 N N . VAL A 1 114 ? 8.216 12.620 -8.526 1.00 84.56 114 VAL A N 1
ATOM 830 C CA . VAL A 1 114 ? 9.479 13.186 -8.031 1.00 84.56 114 VAL A CA 1
ATOM 831 C C . VAL A 1 114 ? 10.607 12.197 -8.311 1.00 84.56 114 VAL A C 1
ATOM 833 O O . VAL A 1 114 ? 10.571 11.061 -7.844 1.00 84.56 114 VAL A O 1
ATOM 836 N N . GLY A 1 115 ? 11.608 12.612 -9.095 1.00 75.81 115 GLY A N 1
ATOM 837 C CA . GLY A 1 115 ? 12.801 11.797 -9.370 1.00 75.81 115 GLY A CA 1
ATOM 838 C C . GLY A 1 115 ? 12.505 10.434 -10.012 1.00 75.81 115 GLY A C 1
ATOM 839 O O . GLY A 1 115 ? 13.162 9.452 -9.685 1.00 75.81 115 GLY A O 1
ATOM 840 N N . GLY A 1 116 ? 11.481 10.352 -10.870 1.00 75.56 116 GLY A N 1
ATOM 841 C CA . GLY A 1 116 ? 11.061 9.103 -11.517 1.00 75.56 116 GLY A CA 1
ATOM 842 C C . GLY A 1 116 ? 10.184 8.186 -10.655 1.00 75.56 116 GLY A C 1
ATOM 843 O O . GLY A 1 116 ? 9.776 7.135 -11.135 1.00 75.56 116 GLY A O 1
ATOM 844 N N . ARG A 1 117 ? 9.849 8.577 -9.418 1.00 80.88 117 ARG A N 1
ATOM 845 C CA . ARG A 1 117 ? 8.911 7.851 -8.546 1.00 80.88 117 ARG A CA 1
ATOM 846 C C . ARG A 1 117 ? 7.594 8.599 -8.417 1.00 80.88 117 ARG A C 1
ATOM 848 O O . ARG A 1 117 ? 7.566 9.828 -8.489 1.00 80.88 117 ARG A O 1
ATOM 855 N N . LEU A 1 118 ? 6.514 7.861 -8.189 1.00 86.94 118 LEU A N 1
ATOM 856 C CA . LEU A 1 118 ? 5.213 8.433 -7.860 1.00 86.94 118 LEU A CA 1
ATOM 857 C C . LEU A 1 118 ? 5.049 8.495 -6.342 1.00 86.94 118 LEU A C 1
ATOM 859 O O . LEU A 1 118 ? 5.314 7.523 -5.640 1.00 86.94 118 LEU A O 1
ATOM 863 N N . ILE A 1 119 ? 4.600 9.637 -5.841 1.00 90.12 119 ILE A N 1
ATOM 864 C CA . ILE A 1 119 ? 4.330 9.895 -4.430 1.00 90.12 119 ILE A CA 1
ATOM 865 C C . ILE A 1 119 ? 2.837 10.175 -4.280 1.00 90.12 119 ILE A C 1
ATOM 867 O O . ILE A 1 119 ? 2.283 11.012 -4.991 1.00 90.12 119 ILE A O 1
ATOM 871 N N . LEU A 1 120 ? 2.185 9.470 -3.360 1.00 91.19 120 LEU A N 1
ATOM 872 C CA . LEU A 1 120 ? 0.811 9.729 -2.949 1.00 91.19 120 LEU A CA 1
ATOM 873 C C . LEU A 1 120 ? 0.828 10.668 -1.748 1.00 91.19 120 LEU A C 1
ATOM 875 O O . LEU A 1 120 ? 1.305 10.295 -0.678 1.00 91.19 120 LEU A O 1
ATOM 879 N N . GLU A 1 121 ? 0.284 11.867 -1.915 1.00 90.62 121 GLU A N 1
ATOM 880 C CA . GLU A 1 121 ? 0.197 12.880 -0.865 1.00 90.62 121 GLU A CA 1
ATOM 881 C C . GLU A 1 121 ? -1.261 13.247 -0.609 1.00 90.62 121 GLU A C 1
ATOM 883 O O . GLU A 1 121 ? -2.074 13.322 -1.534 1.00 90.62 121 GLU A O 1
ATOM 888 N N . GLY A 1 122 ? -1.605 13.520 0.648 1.00 89.56 122 GLY A N 1
ATOM 889 C CA . GLY A 1 122 ? -2.935 14.006 0.980 1.00 89.56 122 GLY A CA 1
ATOM 890 C C . GLY A 1 122 ? -3.431 13.607 2.357 1.00 89.56 122 GLY A C 1
ATOM 891 O O . GLY A 1 122 ? -2.685 13.088 3.191 1.00 89.56 122 GLY A O 1
ATOM 892 N N . LYS A 1 123 ? -4.720 13.863 2.575 1.00 90.00 123 LYS A N 1
ATOM 893 C CA . LYS A 1 123 ? -5.432 13.493 3.797 1.00 90.00 123 LYS A CA 1
ATOM 894 C C . LYS A 1 123 ? -6.673 12.694 3.436 1.00 90.00 123 LYS A C 1
ATOM 896 O O . LYS A 1 123 ? -7.414 13.090 2.542 1.00 90.00 123 LYS A O 1
ATOM 901 N N . VAL A 1 124 ? -6.896 11.584 4.126 1.00 89.44 124 VAL A N 1
ATOM 902 C CA . VAL A 1 124 ? -8.100 10.757 3.959 1.00 89.44 124 VAL A CA 1
ATOM 903 C C . VAL A 1 124 ? -9.031 10.915 5.146 1.00 89.44 124 VAL A C 1
ATOM 905 O O . VAL A 1 124 ? -8.579 11.123 6.275 1.00 89.44 124 VAL A O 1
ATOM 908 N N . ASN A 1 125 ? -10.330 10.794 4.872 1.00 86.94 125 ASN A N 1
ATOM 909 C CA . ASN A 1 125 ? -11.381 11.019 5.863 1.00 86.94 125 ASN A CA 1
ATOM 910 C C . ASN A 1 125 ? -11.935 9.706 6.439 1.00 86.94 125 ASN A C 1
ATOM 912 O O . ASN A 1 125 ? -12.883 9.702 7.219 1.00 86.94 125 ASN A O 1
ATOM 916 N N . SER A 1 126 ? -11.364 8.568 6.040 1.00 84.00 126 SER A N 1
ATOM 917 C CA . SER A 1 126 ? -11.811 7.252 6.473 1.00 84.00 126 SER A CA 1
ATOM 918 C C . SER A 1 126 ? -10.642 6.298 6.685 1.00 84.00 126 SER A C 1
ATOM 920 O O . SER A 1 126 ? -9.716 6.218 5.877 1.00 84.00 126 SER A O 1
ATOM 922 N N . VAL A 1 127 ? -10.737 5.483 7.736 1.00 82.56 127 VAL A N 1
ATOM 923 C CA . VAL A 1 127 ? -9.790 4.388 7.997 1.00 82.56 127 VAL A CA 1
ATOM 924 C C . VAL A 1 127 ? -9.809 3.357 6.856 1.00 82.56 127 VAL A C 1
ATOM 926 O O . VAL A 1 127 ? -8.769 2.808 6.496 1.00 82.56 127 VAL A O 1
ATOM 929 N N . LYS A 1 128 ? -10.969 3.140 6.214 1.00 84.69 128 LYS A N 1
ATOM 930 C CA . LYS A 1 128 ? -11.099 2.235 5.055 1.00 84.69 128 LYS A CA 1
ATOM 931 C C . LYS A 1 128 ? -10.323 2.746 3.840 1.00 84.69 128 LYS A C 1
ATOM 933 O O . LYS A 1 128 ? -9.657 1.967 3.163 1.00 84.69 128 LYS A O 1
ATOM 938 N N . GLU A 1 129 ? -10.388 4.051 3.582 1.00 86.94 129 GLU A N 1
ATOM 939 C CA . GLU A 1 129 ? -9.623 4.705 2.514 1.00 86.94 129 GLU A CA 1
ATOM 940 C C . GLU A 1 129 ? -8.121 4.595 2.771 1.00 86.94 129 GLU A C 1
ATOM 942 O O . GLU A 1 129 ? -7.365 4.230 1.872 1.00 86.94 129 GLU A O 1
ATOM 947 N N . HIS A 1 130 ? -7.702 4.833 4.017 1.00 86.19 130 HIS A N 1
ATOM 948 C CA . HIS A 1 130 ? -6.307 4.685 4.412 1.00 86.19 130 HIS A CA 1
ATOM 949 C C . HIS A 1 130 ? -5.800 3.248 4.213 1.00 86.19 130 HIS A C 1
ATOM 951 O O . HIS A 1 130 ? -4.738 3.045 3.630 1.00 86.19 130 HIS A O 1
ATOM 957 N N . ARG A 1 131 ? -6.593 2.236 4.593 1.00 84.75 131 ARG A N 1
ATOM 958 C CA . ARG A 1 131 ? -6.250 0.820 4.377 1.00 84.75 131 ARG A CA 1
ATOM 959 C C . ARG A 1 131 ? -6.141 0.460 2.895 1.00 84.75 131 ARG A C 1
ATOM 961 O O . ARG A 1 131 ? -5.248 -0.292 2.515 1.00 84.75 131 ARG A O 1
ATOM 968 N N . ARG A 1 132 ? -7.017 1.006 2.046 1.00 84.69 132 ARG A N 1
ATOM 969 C CA . ARG A 1 132 ? -6.953 0.793 0.592 1.00 84.69 132 ARG A CA 1
ATOM 970 C C . ARG A 1 132 ? -5.629 1.291 0.009 1.00 84.69 132 ARG A C 1
ATOM 972 O O . ARG A 1 132 ? -5.095 0.643 -0.880 1.00 84.69 132 ARG A O 1
ATOM 979 N N . LEU A 1 133 ? -5.078 2.390 0.523 1.00 86.12 133 LEU A N 1
ATOM 980 C CA . LEU A 1 133 ? -3.782 2.919 0.080 1.00 86.12 133 LEU A CA 1
ATOM 981 C C . LEU A 1 133 ? -2.600 2.010 0.448 1.00 86.12 133 LEU A C 1
ATOM 983 O O . LEU A 1 133 ? -1.608 1.991 -0.279 1.00 86.12 133 LEU A O 1
ATOM 987 N N . SER A 1 134 ? -2.702 1.222 1.521 1.00 83.19 134 SER A N 1
ATOM 988 C CA . SER A 1 134 ? -1.703 0.190 1.832 1.00 83.19 134 SER A CA 1
ATOM 989 C C . SER A 1 134 ? -1.672 -0.905 0.763 1.00 83.19 134 SER A C 1
ATOM 991 O O . SER A 1 134 ? -0.594 -1.280 0.318 1.00 83.19 134 SER A O 1
ATOM 993 N N . LEU A 1 135 ? -2.839 -1.326 0.260 1.00 83.38 135 LEU A N 1
ATOM 994 C CA . LEU A 1 135 ? -2.931 -2.293 -0.844 1.00 83.38 135 LEU A CA 1
ATOM 995 C C . LEU A 1 135 ? -2.337 -1.734 -2.146 1.00 83.38 135 LEU A C 1
ATOM 997 O O . LEU A 1 135 ? -1.727 -2.463 -2.918 1.00 83.38 135 LEU A O 1
ATOM 1001 N N . VAL A 1 136 ? -2.469 -0.423 -2.388 1.00 84.12 136 VAL A N 1
ATOM 1002 C CA . VAL A 1 136 ? -1.833 0.227 -3.550 1.00 84.12 136 VAL A CA 1
ATOM 1003 C C . VAL A 1 136 ? -0.310 0.111 -3.480 1.00 84.12 136 VAL A C 1
ATOM 1005 O O . VAL A 1 136 ? 0.322 -0.129 -4.503 1.00 84.12 136 VAL A O 1
ATOM 1008 N N . ARG A 1 137 ? 0.281 0.237 -2.289 1.00 83.44 137 ARG A N 1
ATOM 1009 C CA . ARG A 1 137 ? 1.726 0.059 -2.089 1.00 83.44 137 ARG A CA 1
ATOM 1010 C C . ARG A 1 137 ? 2.1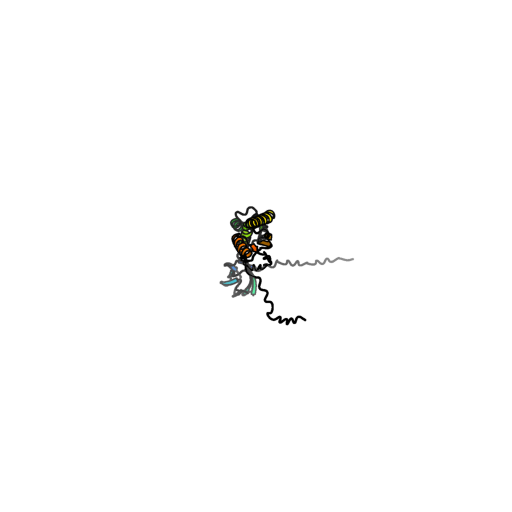72 -1.390 -2.312 1.00 83.44 137 ARG A C 1
ATOM 1012 O O . ARG A 1 137 ? 3.273 -1.603 -2.806 1.00 83.44 137 ARG A O 1
ATOM 1019 N N . GLU A 1 138 ? 1.341 -2.366 -1.952 1.00 83.50 138 GLU A N 1
ATOM 1020 C CA . GLU A 1 138 ? 1.616 -3.787 -2.218 1.00 83.50 138 GLU A CA 1
ATOM 1021 C C . GLU A 1 138 ? 1.593 -4.094 -3.721 1.00 83.50 138 GLU A C 1
ATOM 1023 O O . GLU A 1 138 ? 2.461 -4.809 -4.214 1.00 83.50 138 GLU A O 1
ATOM 1028 N N . LEU A 1 139 ? 0.639 -3.512 -4.455 1.00 81.38 139 LEU A N 1
ATOM 1029 C CA . LEU A 1 139 ? 0.509 -3.683 -5.906 1.00 81.38 139 LEU A CA 1
ATOM 1030 C C . LEU A 1 139 ? 1.578 -2.921 -6.700 1.00 81.38 139 LEU A C 1
ATOM 1032 O O . LEU A 1 139 ? 2.017 -3.396 -7.743 1.00 81.38 139 LEU A O 1
ATOM 1036 N N . PHE A 1 140 ? 1.993 -1.747 -6.219 1.00 84.44 140 PHE A N 1
ATOM 1037 C CA . PHE A 1 140 ? 2.969 -0.889 -6.890 1.00 84.44 140 PHE A CA 1
ATOM 1038 C C . PHE A 1 140 ? 4.109 -0.502 -5.934 1.00 84.44 140 PHE A C 1
ATOM 1040 O O . PHE A 1 140 ? 4.080 0.579 -5.337 1.00 84.44 140 PHE A O 1
ATOM 1047 N N . PRO A 1 141 ? 5.154 -1.342 -5.808 1.00 81.06 141 PRO A N 1
ATOM 1048 C CA . PRO A 1 141 ? 6.257 -1.110 -4.869 1.00 81.06 141 PRO A CA 1
ATOM 1049 C C . PRO A 1 141 ? 7.063 0.171 -5.139 1.00 81.06 141 PRO A C 1
ATOM 1051 O O . PRO A 1 141 ? 7.709 0.705 -4.238 1.00 81.06 141 PRO A O 1
ATOM 1054 N N . SER A 1 142 ? 7.035 0.673 -6.376 1.00 81.94 142 SER A N 1
ATOM 1055 C CA . SER A 1 142 ? 7.702 1.910 -6.802 1.00 81.94 142 SER A CA 1
ATOM 1056 C C . SER A 1 142 ? 6.979 3.188 -6.350 1.00 81.94 142 SER A C 1
ATOM 1058 O O . SER A 1 142 ? 7.551 4.280 -6.435 1.00 81.94 142 SER A O 1
ATOM 1060 N N . VAL A 1 143 ? 5.744 3.067 -5.846 1.00 85.75 143 VAL A N 1
ATOM 1061 C CA . VAL A 1 143 ? 4.920 4.184 -5.373 1.00 85.75 143 VAL A CA 1
ATOM 1062 C C . VAL A 1 143 ? 5.149 4.416 -3.881 1.00 85.75 143 VAL A C 1
ATOM 1064 O O . VAL A 1 143 ? 4.978 3.528 -3.045 1.00 85.75 143 VAL A O 1
ATOM 1067 N N . ILE A 1 144 ? 5.488 5.650 -3.520 1.00 87.88 144 ILE A N 1
ATOM 1068 C CA . ILE A 1 144 ? 5.683 6.060 -2.131 1.00 87.88 144 ILE A CA 1
ATOM 1069 C C . ILE A 1 144 ? 4.358 6.594 -1.585 1.00 87.88 144 ILE A C 1
ATOM 1071 O O . ILE A 1 144 ? 3.806 7.555 -2.112 1.00 87.88 144 ILE A O 1
ATOM 1075 N N . ASN A 1 145 ? 3.847 6.004 -0.506 1.00 89.12 145 ASN A N 1
ATOM 1076 C CA . ASN A 1 145 ? 2.637 6.482 0.163 1.00 89.12 145 ASN A CA 1
ATOM 1077 C C . ASN A 1 145 ? 2.987 7.407 1.343 1.00 89.12 145 ASN A C 1
ATOM 1079 O O . ASN A 1 145 ? 3.600 6.956 2.308 1.00 89.12 145 ASN A O 1
ATOM 1083 N N . MET A 1 146 ? 2.571 8.674 1.271 1.00 87.75 146 MET A N 1
ATOM 1084 C CA . MET A 1 146 ? 2.709 9.693 2.325 1.00 87.75 146 MET A CA 1
ATOM 1085 C C . MET A 1 146 ? 1.350 10.247 2.787 1.00 87.75 146 MET A C 1
ATOM 1087 O O . MET A 1 146 ? 1.266 11.333 3.362 1.00 87.75 146 MET A O 1
ATOM 1091 N N . VAL A 1 147 ? 0.257 9.533 2.520 1.00 89.81 147 VAL A N 1
ATOM 1092 C CA . VAL A 1 147 ? -1.088 9.974 2.898 1.00 89.81 147 VAL A CA 1
ATOM 1093 C C . VAL A 1 147 ? -1.318 9.776 4.395 1.00 89.81 147 VAL A C 1
ATOM 1095 O O . VAL A 1 147 ? -1.046 8.708 4.943 1.00 89.81 147 VAL A O 1
ATOM 1098 N N . VAL A 1 148 ? -1.897 10.784 5.048 1.00 88.75 148 VAL A N 1
ATOM 1099 C CA . VAL A 1 148 ? -2.169 10.776 6.493 1.00 88.75 148 VAL A CA 1
ATOM 1100 C C . VAL A 1 148 ? -3.677 10.759 6.758 1.00 88.75 148 VAL A C 1
ATOM 1102 O O . VAL A 1 148 ? -4.468 11.295 5.984 1.00 88.75 148 VAL A O 1
ATOM 1105 N N . LEU A 1 149 ? -4.102 10.141 7.858 1.00 88.00 149 LEU A N 1
ATOM 1106 C CA . LEU A 1 149 ? -5.491 10.215 8.313 1.00 88.00 149 LEU A CA 1
ATOM 1107 C C . LEU A 1 149 ? -5.771 11.593 8.936 1.00 88.00 149 LEU A C 1
ATOM 1109 O O . LEU A 1 149 ? -4.990 12.068 9.769 1.00 88.00 149 LEU A O 1
ATOM 1113 N N . ALA A 1 150 ? -6.872 12.233 8.541 1.00 86.88 150 ALA A N 1
ATOM 1114 C CA . ALA A 1 150 ? -7.242 13.541 9.071 1.00 86.88 150 ALA A CA 1
ATOM 1115 C C . ALA A 1 150 ? -7.456 13.487 10.607 1.00 86.88 150 ALA A C 1
ATOM 1117 O O . ALA A 1 150 ? -8.036 12.513 11.101 1.00 86.88 150 ALA A O 1
ATOM 1118 N N . PRO A 1 151 ? -6.974 14.481 11.385 1.00 83.31 151 PRO A N 1
ATOM 1119 C CA . PRO A 1 151 ? -7.076 14.475 12.847 1.00 83.31 151 PRO A CA 1
ATOM 1120 C C . PRO A 1 151 ? -8.503 14.313 13.371 1.00 83.31 151 PRO A C 1
ATOM 1122 O O . PRO A 1 151 ? -8.713 13.598 14.348 1.00 83.31 151 PRO A O 1
ATOM 1125 N N . GLU A 1 152 ? -9.469 14.921 12.689 1.00 84.88 152 GLU A N 1
ATOM 1126 C CA . GLU A 1 152 ? -10.887 14.927 13.054 1.00 84.88 152 GLU A CA 1
ATOM 1127 C C . GLU A 1 152 ? -11.492 13.522 12.969 1.00 84.88 152 GLU A C 1
ATOM 1129 O O . GLU A 1 152 ? -12.361 13.153 13.749 1.00 84.88 152 GLU A O 1
ATOM 1134 N N . VAL A 1 153 ? -10.996 12.697 12.047 1.00 83.12 153 VAL A N 1
ATOM 1135 C CA . VAL A 1 153 ? -11.447 11.310 11.891 1.00 83.12 153 VAL A CA 1
ATOM 1136 C C . VAL A 1 153 ? -10.954 10.458 13.048 1.00 83.12 153 VAL A C 1
ATOM 1138 O O . VAL A 1 153 ? -11.655 9.545 13.476 1.00 83.12 153 VAL A O 1
ATOM 1141 N N . ARG A 1 154 ? -9.752 10.744 13.565 1.00 81.56 154 ARG A N 1
ATOM 1142 C CA . ARG A 1 154 ? -9.191 9.977 14.683 1.00 81.56 154 ARG A CA 1
ATOM 1143 C C . ARG A 1 154 ? -10.064 10.105 15.918 1.00 81.56 154 ARG A C 1
ATOM 1145 O O . ARG A 1 154 ? -10.405 9.088 16.514 1.00 81.56 154 ARG A O 1
ATOM 1152 N N . THR A 1 155 ? -10.454 11.333 16.247 1.00 84.50 155 THR A N 1
ATOM 1153 C CA . THR A 1 155 ? -11.336 11.603 17.383 1.00 84.50 155 THR A CA 1
ATOM 1154 C C . THR A 1 155 ? -12.736 11.064 17.115 1.00 84.50 155 THR A C 1
ATOM 1156 O O . THR A 1 155 ? -13.235 10.283 17.909 1.00 84.50 155 THR A O 1
ATOM 1159 N N . GLN A 1 156 ? -13.325 11.329 15.945 1.00 85.69 156 GLN A N 1
ATOM 1160 C CA . GLN A 1 156 ? -14.677 10.853 15.622 1.00 85.69 156 GLN A CA 1
ATOM 1161 C C . GLN A 1 156 ? -14.821 9.327 15.657 1.00 85.69 156 GLN A C 1
ATOM 1163 O O . GLN A 1 156 ? -15.828 8.818 16.144 1.00 85.69 156 GLN A O 1
ATOM 1168 N N . VAL A 1 157 ? -13.846 8.580 15.135 1.00 84.69 157 VAL A N 1
ATOM 1169 C CA . VAL A 1 157 ? -13.897 7.110 15.135 1.00 84.69 157 VAL A CA 1
ATOM 1170 C C . VAL A 1 157 ? -13.736 6.560 16.555 1.00 84.69 157 VAL A C 1
ATOM 1172 O O . VAL A 1 157 ? -14.479 5.653 16.938 1.00 84.69 157 VAL A O 1
ATOM 1175 N N . ALA A 1 158 ? -12.812 7.125 17.336 1.00 85.69 158 ALA A N 1
ATOM 1176 C CA . ALA A 1 158 ? -12.622 6.787 18.744 1.00 85.69 158 ALA A CA 1
ATOM 1177 C C . ALA A 1 158 ? -13.884 7.085 19.577 1.00 85.69 158 ALA A C 1
ATOM 1179 O O . ALA A 1 158 ? -14.391 6.210 20.282 1.00 85.69 158 ALA A O 1
ATOM 1180 N N . ASP A 1 159 ? -14.461 8.274 19.421 1.00 88.12 159 ASP A N 1
ATOM 1181 C CA . ASP A 1 159 ? -15.654 8.715 20.144 1.00 88.12 159 ASP A CA 1
ATOM 1182 C C . ASP A 1 159 ? -16.890 7.897 19.760 1.00 88.12 159 ASP A C 1
ATOM 1184 O O . ASP A 1 159 ? -17.682 7.506 20.624 1.00 88.12 159 ASP A O 1
ATOM 1188 N N . ALA A 1 160 ? -17.054 7.586 18.470 1.00 86.75 160 ALA A N 1
ATOM 1189 C CA . ALA A 1 160 ? -18.166 6.778 17.982 1.00 86.75 160 ALA A CA 1
ATOM 1190 C C . ALA A 1 160 ? -18.123 5.357 18.553 1.00 86.75 160 ALA A C 1
ATOM 1192 O O . ALA A 1 160 ? -19.162 4.822 18.953 1.00 86.75 160 ALA A O 1
ATOM 1193 N N . LEU A 1 161 ? -16.938 4.742 18.618 1.00 85.62 161 LEU A N 1
ATOM 1194 C CA . LEU A 1 161 ? -16.798 3.415 19.206 1.00 85.62 161 LEU A CA 1
ATOM 1195 C C . LEU A 1 161 ? -16.981 3.452 20.725 1.00 85.62 161 LEU A C 1
ATOM 1197 O O . LEU A 1 161 ? -17.732 2.636 21.255 1.00 85.62 161 LEU A O 1
ATOM 1201 N N . THR A 1 162 ? -16.383 4.428 21.408 1.00 87.94 162 THR A N 1
ATOM 1202 C CA . THR A 1 162 ? -16.558 4.624 22.857 1.00 87.94 162 THR A CA 1
ATOM 1203 C C . THR A 1 162 ? -18.033 4.815 23.211 1.00 87.94 162 THR A C 1
ATOM 1205 O O . THR A 1 162 ? -18.541 4.201 24.147 1.00 87.94 162 THR A O 1
ATOM 1208 N N . SER A 1 163 ? -18.771 5.590 22.413 1.00 88.44 163 SER A N 1
ATOM 1209 C CA . SER A 1 163 ? -20.213 5.795 22.598 1.00 88.44 163 SER A CA 1
ATOM 1210 C C . SER A 1 163 ? -21.006 4.496 22.440 1.00 88.44 163 SER A C 1
ATOM 1212 O O . SER A 1 163 ? -21.884 4.211 23.255 1.00 88.44 163 SER A O 1
ATOM 1214 N N . ARG A 1 164 ? -20.673 3.671 21.438 1.00 87.00 164 ARG A N 1
ATOM 1215 C CA . ARG A 1 164 ? -21.300 2.349 21.246 1.00 87.00 164 ARG A CA 1
ATOM 1216 C C . ARG A 1 164 ? -20.997 1.392 22.398 1.00 87.00 164 ARG A C 1
ATOM 1218 O O . ARG A 1 164 ? -21.890 0.679 22.842 1.00 87.00 164 ARG A O 1
ATOM 1225 N N . LEU A 1 165 ? -19.766 1.396 22.904 1.00 85.50 165 LEU A N 1
ATOM 1226 C CA . LEU A 1 165 ? -19.363 0.572 24.047 1.00 85.50 165 LEU A CA 1
ATOM 1227 C C . LEU A 1 165 ? -20.095 0.989 25.327 1.00 85.50 165 LEU A C 1
ATOM 1229 O O . LEU A 1 165 ? -20.611 0.130 26.040 1.00 85.50 165 LEU A O 1
ATOM 1233 N N . ARG A 1 166 ? -20.241 2.297 25.567 1.00 87.88 166 ARG A N 1
ATOM 1234 C CA . ARG A 1 166 ? -21.039 2.826 26.684 1.00 87.88 166 ARG A CA 1
ATOM 1235 C C . ARG A 1 166 ? -22.509 2.417 26.585 1.00 87.88 166 ARG A C 1
ATOM 1237 O O . ARG A 1 166 ? -23.078 1.993 27.586 1.00 87.88 166 ARG A O 1
ATOM 1244 N N . GLN A 1 167 ? -23.106 2.479 25.391 1.00 86.12 167 GLN A N 1
ATOM 1245 C CA . GLN A 1 167 ? -24.477 1.998 25.154 1.00 86.12 167 GLN A CA 1
ATOM 1246 C C . GLN A 1 167 ? -24.626 0.490 25.400 1.00 86.12 167 GLN A C 1
ATOM 1248 O O . GLN A 1 167 ? -25.671 0.050 25.868 1.00 86.12 167 GLN A O 1
ATOM 1253 N N . ALA A 1 168 ? -23.578 -0.294 25.137 1.00 83.75 168 ALA A N 1
ATOM 1254 C CA . ALA A 1 168 ? -23.529 -1.723 25.441 1.00 83.75 168 ALA A CA 1
ATOM 1255 C C . ALA A 1 168 ? -23.265 -2.038 26.932 1.00 83.75 168 ALA A C 1
ATOM 1257 O O . ALA A 1 168 ? -23.200 -3.207 27.302 1.00 83.75 168 ALA A O 1
ATOM 1258 N N . GLY A 1 169 ? -23.119 -1.023 27.793 1.00 83.69 169 GLY A N 1
ATOM 1259 C CA . GLY A 1 169 ? -22.881 -1.183 29.232 1.00 83.69 169 GLY A CA 1
ATOM 1260 C C . GLY A 1 169 ? -21.404 -1.217 29.642 1.00 83.69 169 GLY A C 1
ATOM 1261 O O . GLY A 1 169 ? -21.103 -1.320 30.830 1.00 83.69 169 GLY A O 1
ATOM 1262 N N . TYR A 1 170 ? -20.472 -1.073 28.696 1.00 85.38 170 TYR A N 1
ATOM 1263 C CA . TYR A 1 170 ? -19.031 -1.027 28.956 1.00 85.38 170 TYR A CA 1
ATOM 1264 C C . TYR A 1 170 ? -18.566 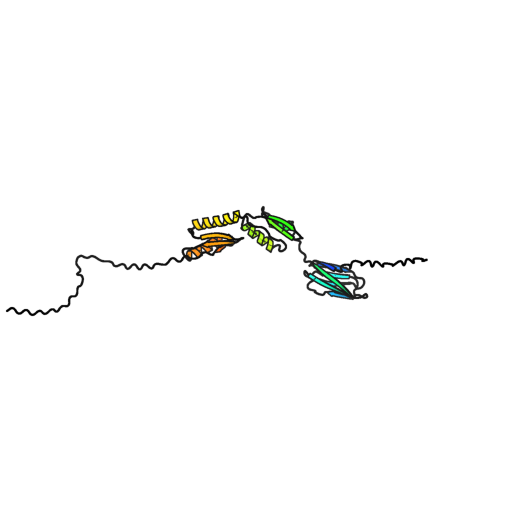0.415 29.190 1.00 85.38 170 TYR A C 1
ATOM 1266 O O . TYR A 1 170 ? -17.946 1.040 28.334 1.00 85.38 170 TYR A O 1
ATOM 1274 N N . THR A 1 171 ? -18.886 0.972 30.359 1.00 82.25 171 THR A N 1
ATOM 1275 C CA . THR A 1 171 ? -18.552 2.368 30.707 1.00 82.25 171 THR A CA 1
ATOM 1276 C C . THR A 1 171 ? -17.084 2.588 31.067 1.00 82.25 171 THR A C 1
ATOM 1278 O O . THR A 1 171 ? -16.600 3.710 30.959 1.00 82.25 171 THR A O 1
ATOM 1281 N N . GLY A 1 172 ? -16.380 1.530 31.473 1.00 84.44 172 GLY A N 1
ATOM 1282 C CA . GLY A 1 172 ? -14.965 1.563 31.847 1.00 84.44 172 GLY A CA 1
ATOM 1283 C C . GLY A 1 172 ? -13.994 1.278 30.701 1.00 84.44 172 GLY A C 1
ATOM 1284 O O . GLY A 1 172 ? -12.836 0.994 30.992 1.00 84.44 172 GLY A O 1
ATOM 1285 N N . VAL A 1 173 ? -14.459 1.285 29.445 1.00 87.56 173 VAL A N 1
ATOM 1286 C CA . VAL A 1 173 ? -13.648 1.017 28.248 1.00 87.56 173 VAL A CA 1
ATOM 1287 C C . VAL A 1 173 ? -13.680 2.228 27.324 1.00 87.56 173 VAL A C 1
ATOM 1289 O O . VAL A 1 173 ? -14.752 2.731 26.985 1.00 87.56 173 VAL A O 1
ATOM 1292 N N . GLU A 1 174 ? -12.505 2.662 26.886 1.00 87.88 174 GLU A N 1
ATOM 1293 C CA . GLU A 1 174 ? -12.318 3.776 25.965 1.00 87.88 174 GLU A CA 1
ATOM 1294 C C . GLU A 1 174 ? -11.545 3.324 24.728 1.00 87.88 174 GLU A C 1
ATOM 1296 O O . GLU A 1 174 ? -10.664 2.463 24.788 1.00 87.88 174 GLU A O 1
ATOM 1301 N N . ALA A 1 175 ? -11.912 3.898 23.586 1.00 87.69 175 ALA A N 1
ATOM 1302 C CA . ALA A 1 175 ? -11.247 3.662 22.318 1.00 87.69 175 ALA A CA 1
ATOM 1303 C C . ALA A 1 175 ? -10.287 4.807 21.992 1.00 87.69 175 ALA A C 1
ATOM 1305 O O . ALA A 1 175 ? -10.652 5.972 22.106 1.00 87.69 175 ALA A O 1
ATOM 1306 N N . SER A 1 176 ? -9.095 4.478 21.502 1.00 87.50 176 SER A N 1
ATOM 1307 C CA . SER A 1 176 ? -8.112 5.440 21.001 1.00 87.50 176 SER A CA 1
ATOM 1308 C C . SER A 1 176 ? -7.572 4.983 19.649 1.00 87.50 176 SER A C 1
ATOM 1310 O O . SER A 1 176 ? -7.234 3.817 19.474 1.00 87.50 176 SER A O 1
ATOM 1312 N N . LEU A 1 177 ? -7.501 5.876 18.659 1.00 84.81 177 LEU A N 1
ATOM 1313 C CA . LEU A 1 177 ? -6.974 5.541 17.334 1.00 84.81 177 LEU A CA 1
ATOM 1314 C C . LEU A 1 177 ? -5.516 5.998 17.209 1.00 84.81 177 LEU A C 1
ATOM 1316 O O . LEU A 1 177 ? -5.241 7.198 17.130 1.00 84.81 177 LEU A O 1
ATOM 1320 N N . VAL A 1 178 ? -4.589 5.041 17.121 1.00 82.62 178 VAL A N 1
ATOM 1321 C CA . VAL A 1 178 ? -3.155 5.300 16.926 1.00 82.62 178 VAL A CA 1
ATOM 1322 C C . VAL A 1 178 ? -2.746 4.797 15.545 1.00 82.62 178 VAL A C 1
ATOM 1324 O O . VAL A 1 178 ? -2.744 3.598 15.264 1.00 82.62 178 VAL A O 1
ATOM 1327 N N . GLY A 1 179 ? -2.422 5.734 14.650 1.00 77.38 179 GLY A N 1
ATOM 1328 C CA . GLY A 1 179 ? -2.185 5.424 13.240 1.00 77.38 179 GLY A CA 1
ATOM 1329 C C . GLY A 1 179 ? -3.463 4.883 12.571 1.00 77.38 179 GLY A C 1
ATOM 1330 O O . GLY A 1 179 ? -4.483 5.576 12.599 1.00 77.38 179 GLY A O 1
ATOM 1331 N N . PRO A 1 180 ? -3.432 3.687 11.951 1.00 75.56 180 PRO A N 1
ATOM 1332 C CA . PRO A 1 180 ? -4.615 3.023 11.393 1.00 75.56 180 PRO A CA 1
ATOM 1333 C C . PRO A 1 180 ? -5.307 2.045 12.359 1.00 75.56 180 PRO A C 1
ATOM 1335 O O . PRO A 1 180 ? -6.358 1.502 12.018 1.00 75.56 180 PRO A O 1
ATOM 1338 N N . THR A 1 181 ? -4.698 1.776 13.512 1.00 82.31 181 THR A N 1
ATOM 1339 C CA . THR A 1 181 ? -5.115 0.753 14.479 1.00 82.31 181 THR A CA 1
ATOM 1340 C C . THR A 1 181 ? -5.849 1.382 15.644 1.00 82.31 181 THR A C 1
ATOM 1342 O O . THR A 1 181 ? -5.407 2.387 16.205 1.00 82.31 181 THR A O 1
ATOM 1345 N N . LEU A 1 182 ? -6.984 0.791 15.996 1.00 86.00 182 LEU A N 1
ATOM 1346 C CA . LEU A 1 182 ? -7.783 1.233 17.124 1.00 86.00 182 LEU A CA 1
ATOM 1347 C C . LEU A 1 182 ? -7.408 0.409 18.354 1.00 86.00 182 LEU A C 1
ATOM 1349 O O . LEU A 1 182 ? -7.315 -0.807 18.284 1.00 86.00 182 LEU A O 1
ATOM 1353 N N . PHE A 1 183 ? -7.193 1.072 19.473 1.00 89.06 183 PHE A N 1
ATOM 1354 C CA . PHE A 1 183 ? -6.845 0.465 20.744 1.00 89.06 183 PHE A CA 1
ATOM 1355 C C . PHE A 1 183 ? -8.011 0.624 21.702 1.00 89.06 183 PHE A C 1
ATOM 1357 O O . PHE A 1 183 ? -8.636 1.684 21.751 1.00 89.06 183 PHE A O 1
ATOM 1364 N N . LEU A 1 184 ? -8.311 -0.440 22.435 1.00 88.94 184 LEU A N 1
ATOM 1365 C CA . LEU A 1 184 ? -9.310 -0.429 23.492 1.00 88.94 184 LEU A CA 1
ATOM 1366 C C . LEU A 1 184 ? -8.614 -0.573 24.829 1.00 88.94 184 LEU A C 1
ATOM 1368 O O . LEU A 1 184 ? -7.975 -1.591 25.092 1.00 88.94 184 LEU A O 1
ATOM 1372 N N . GLU A 1 185 ? -8.761 0.440 25.664 1.00 87.50 185 GLU A N 1
ATOM 1373 C CA . GLU A 1 185 ? -8.151 0.502 26.982 1.00 87.50 185 GLU A CA 1
ATOM 1374 C C . GLU A 1 185 ? -9.237 0.593 28.044 1.00 87.50 185 GLU A C 1
ATOM 1376 O O . GLU A 1 185 ? -10.314 1.139 27.810 1.00 87.50 185 GLU A O 1
ATOM 1381 N N . GLY A 1 186 ? -8.969 0.034 29.221 1.00 87.31 186 GLY A N 1
ATOM 1382 C CA . GLY A 1 186 ? -9.892 0.130 30.340 1.00 87.31 186 GLY A CA 1
ATOM 1383 C C . GLY A 1 186 ? -10.026 -1.144 31.150 1.00 87.31 186 GLY A C 1
ATOM 1384 O O . GLY A 1 186 ? -9.192 -2.051 31.073 1.00 87.31 186 GLY A O 1
ATOM 1385 N N . THR A 1 187 ? -11.089 -1.191 31.950 1.00 85.69 187 THR A N 1
ATOM 1386 C CA . THR A 1 187 ? -11.374 -2.313 32.847 1.00 85.69 187 THR A CA 1
ATOM 1387 C C . THR A 1 187 ? -12.771 -2.858 32.599 1.00 85.69 187 THR A C 1
ATOM 1389 O O . THR A 1 187 ? -13.736 -2.099 32.513 1.00 85.69 187 THR A O 1
ATOM 1392 N N . VAL A 1 188 ? -12.886 -4.180 32.521 1.00 86.19 188 VAL A N 1
ATOM 1393 C CA . VAL A 1 188 ? -14.154 -4.890 32.333 1.00 86.19 188 VAL A CA 1
ATOM 1394 C C . VAL A 1 188 ? -14.455 -5.779 33.546 1.00 86.19 188 VAL A C 1
ATOM 1396 O O . VAL A 1 188 ? -13.520 -6.304 34.148 1.00 86.19 188 VAL A O 1
ATOM 1399 N N . PRO A 1 189 ? -15.727 -5.952 33.960 1.00 82.00 189 PRO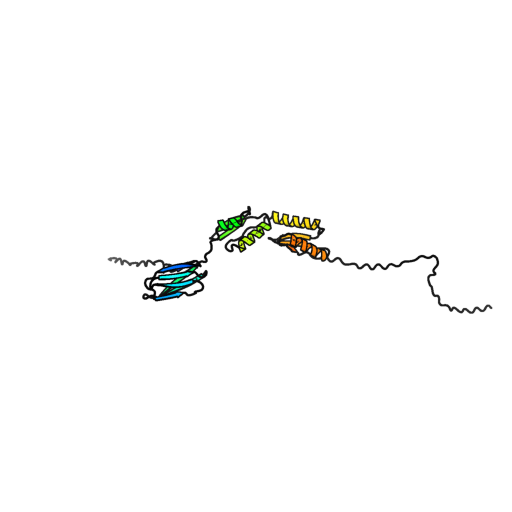 A N 1
ATOM 1400 C CA . PRO A 1 189 ? -16.052 -6.545 35.260 1.00 82.00 189 PRO A CA 1
ATOM 1401 C C . PRO A 1 189 ? -15.890 -8.068 35.353 1.00 82.00 189 PRO A C 1
ATOM 1403 O O . PRO A 1 189 ? -15.887 -8.601 36.462 1.00 82.00 189 PRO A O 1
ATOM 1406 N N . SER A 1 190 ? -15.833 -8.767 34.218 1.00 82.38 190 SER A N 1
ATOM 1407 C CA . SER A 1 190 ? -15.758 -10.228 34.131 1.00 82.38 190 SER A CA 1
ATOM 1408 C C . SER A 1 190 ? -14.934 -10.666 32.917 1.00 82.38 190 SER A C 1
ATOM 1410 O O . SER A 1 190 ? -14.820 -9.938 31.930 1.00 82.38 190 SER A O 1
ATOM 1412 N N . VAL A 1 191 ? -14.392 -11.883 32.968 1.00 82.75 191 VAL A N 1
ATOM 1413 C CA . VAL A 1 191 ? -13.721 -12.532 31.828 1.00 82.75 191 VAL A CA 1
ATOM 1414 C C . VAL A 1 191 ? -14.710 -12.781 30.677 1.00 82.75 191 VAL A C 1
ATOM 1416 O O . VAL A 1 191 ? -14.370 -12.597 29.506 1.00 82.75 191 VAL A O 1
ATOM 1419 N N . ASP A 1 192 ? -15.965 -13.109 30.997 1.00 83.94 192 ASP A N 1
ATOM 1420 C CA . ASP A 1 192 ? -17.017 -13.327 29.992 1.00 83.94 192 ASP A CA 1
ATOM 1421 C C . ASP A 1 192 ? -17.293 -12.060 29.175 1.00 83.94 192 ASP A C 1
ATOM 1423 O O . ASP A 1 192 ? -17.474 -12.098 27.957 1.00 83.94 192 ASP A O 1
ATOM 1427 N N . ASP A 1 193 ? -17.275 -10.912 29.847 1.00 83.81 193 ASP A N 1
ATOM 1428 C CA . ASP A 1 193 ? -17.475 -9.613 29.221 1.00 83.81 193 ASP A CA 1
ATOM 1429 C C . ASP A 1 193 ? -16.292 -9.235 28.323 1.00 83.81 193 ASP A C 1
ATOM 1431 O O . ASP A 1 193 ? -16.492 -8.660 27.254 1.00 83.81 193 ASP A O 1
ATOM 1435 N N . GLN A 1 194 ? -15.066 -9.609 28.705 1.00 83.94 194 GLN A N 1
ATOM 1436 C CA . GLN A 1 194 ? -13.881 -9.413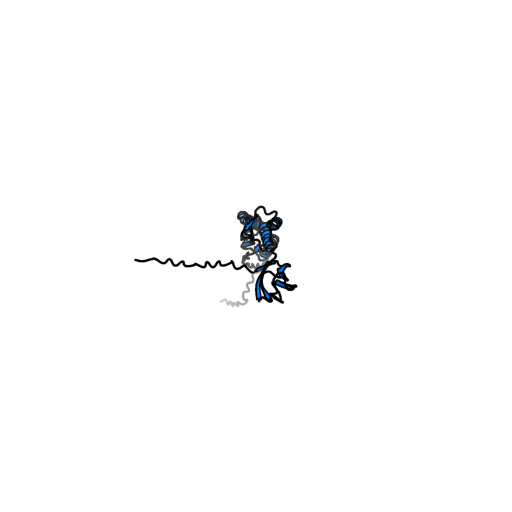 27.868 1.00 83.94 194 GLN A CA 1
ATOM 1437 C C . GLN A 1 194 ? -13.984 -10.219 26.563 1.00 83.94 194 GLN A C 1
ATOM 1439 O O . GLN A 1 194 ? -13.616 -9.722 25.495 1.00 83.94 194 GLN A O 1
ATOM 1444 N N . THR A 1 195 ? -14.534 -11.435 26.631 1.00 85.00 195 THR A N 1
ATOM 1445 C CA . THR A 1 195 ? -14.716 -12.300 25.458 1.00 85.00 195 THR A CA 1
ATOM 1446 C C . THR A 1 195 ? -15.769 -11.723 24.513 1.00 85.00 195 THR A C 1
ATOM 1448 O O . THR A 1 195 ? -15.482 -11.547 23.326 1.00 85.00 195 THR A O 1
ATOM 1451 N N . LYS A 1 196 ? -16.933 -11.316 25.036 1.00 84.00 196 LYS A N 1
ATOM 1452 C CA . LYS A 1 196 ? -17.983 -10.639 24.249 1.00 84.00 196 LYS A CA 1
ATOM 1453 C C . LYS A 1 196 ? -17.468 -9.362 23.593 1.00 84.00 196 LYS A C 1
ATOM 1455 O O . LYS A 1 196 ? -17.711 -9.122 22.412 1.00 84.00 196 LYS A O 1
ATOM 1460 N N . LEU A 1 197 ? -16.706 -8.565 24.338 1.00 83.69 197 LEU A N 1
ATOM 1461 C CA . LEU A 1 197 ? -16.112 -7.338 23.823 1.00 83.69 197 LEU A CA 1
ATOM 1462 C C . LEU A 1 197 ? -15.138 -7.635 22.676 1.00 83.69 197 LEU A C 1
ATOM 1464 O O . LEU A 1 197 ? -15.197 -6.973 21.645 1.00 83.69 197 LEU A O 1
ATOM 1468 N N . SER A 1 198 ? -14.314 -8.682 22.788 1.00 84.12 198 SER A N 1
ATOM 1469 C CA . SER A 1 198 ? -13.421 -9.095 21.696 1.00 84.12 198 SER A CA 1
ATOM 1470 C C . SER A 1 198 ? -14.173 -9.501 20.416 1.00 84.12 198 SER A C 1
ATOM 1472 O O . SER A 1 198 ? -13.697 -9.246 19.309 1.00 84.12 198 SER A O 1
ATOM 1474 N N . GLU A 1 199 ? -15.360 -10.093 20.542 1.00 81.69 199 GLU A N 1
ATOM 1475 C CA . GLU A 1 199 ? -16.177 -10.541 19.411 1.00 81.69 199 GLU A CA 1
ATOM 1476 C C . GLU A 1 199 ? -16.903 -9.378 18.715 1.00 81.69 199 GLU A C 1
ATOM 1478 O O . GLU A 1 199 ? -16.879 -9.261 17.483 1.00 81.69 199 GLU A O 1
ATOM 1483 N N . LEU A 1 200 ? -17.448 -8.442 19.499 1.00 78.62 200 LEU A N 1
ATOM 1484 C CA . LEU A 1 200 ? -18.010 -7.186 18.988 1.00 78.62 200 LEU A CA 1
ATOM 1485 C C . LEU A 1 200 ? -16.978 -6.404 18.170 1.00 78.62 200 LEU A C 1
ATOM 1487 O O . LEU A 1 200 ? -17.280 -5.822 17.127 1.00 78.62 200 LEU A O 1
ATOM 1491 N N . VAL A 1 201 ? -15.737 -6.436 18.635 1.00 78.25 201 VAL A N 1
ATOM 1492 C CA . VAL A 1 201 ? -14.619 -5.712 18.050 1.00 78.25 201 VAL A CA 1
ATOM 1493 C C . VAL A 1 201 ? -14.139 -6.336 16.741 1.00 78.25 201 VAL A C 1
ATOM 1495 O O . VAL A 1 201 ? -13.907 -5.611 15.773 1.00 78.25 201 VAL A O 1
ATOM 1498 N N . LYS A 1 202 ? -14.085 -7.670 16.648 1.00 78.50 202 LYS A N 1
ATOM 1499 C CA . LYS A 1 202 ? -13.786 -8.373 15.383 1.00 78.50 202 LYS A CA 1
ATOM 1500 C C . LYS A 1 202 ? -14.773 -8.008 14.270 1.00 78.50 202 LYS A C 1
ATOM 1502 O O . LYS A 1 202 ? -14.397 -7.928 13.102 1.00 78.50 202 LYS A O 1
ATOM 1507 N N . THR A 1 203 ? -16.017 -7.717 14.638 1.00 73.06 203 THR A N 1
ATOM 1508 C CA . THR A 1 203 ? -17.085 -7.351 13.699 1.00 73.06 203 THR A CA 1
ATOM 1509 C C . THR A 1 203 ? -16.970 -5.901 13.199 1.00 73.06 203 THR A C 1
ATOM 1511 O O . THR A 1 203 ? -17.564 -5.541 12.183 1.00 73.06 203 THR A O 1
ATOM 1514 N N . ALA A 1 204 ? -16.161 -5.053 13.846 1.00 67.94 204 ALA A N 1
ATOM 1515 C CA . ALA A 1 204 ? -16.039 -3.634 13.502 1.00 67.94 204 ALA A CA 1
ATOM 1516 C C . ALA A 1 204 ? -15.372 -3.373 12.132 1.00 67.94 204 ALA A C 1
ATOM 1518 O O . ALA A 1 204 ? -15.442 -2.255 11.616 1.00 67.94 204 ALA A O 1
ATOM 1519 N N . GLY A 1 205 ? -14.734 -4.380 11.517 1.00 65.88 205 GLY A N 1
ATOM 1520 C CA . GLY A 1 205 ? -14.125 -4.275 10.181 1.00 65.88 205 GLY A CA 1
ATOM 1521 C C . GLY A 1 205 ? -12.886 -3.368 10.111 1.00 65.88 205 GLY A C 1
ATOM 1522 O O . GLY A 1 205 ? -12.396 -3.059 9.020 1.00 65.88 205 GLY A O 1
ATOM 1523 N N . VAL A 1 206 ? -12.376 -2.947 11.267 1.00 73.44 206 VAL A N 1
ATOM 1524 C CA . VAL A 1 206 ? -11.149 -2.165 11.457 1.00 73.44 206 VAL A CA 1
ATOM 1525 C C . VAL A 1 206 ? -10.187 -3.010 12.292 1.00 73.44 206 VAL A C 1
ATOM 1527 O O . VAL A 1 206 ? -10.632 -3.844 13.073 1.00 73.44 206 VAL A O 1
ATOM 1530 N N . ALA A 1 207 ? -8.878 -2.844 12.100 1.00 76.81 207 ALA A N 1
ATOM 1531 C CA . ALA A 1 207 ? -7.896 -3.498 12.958 1.00 76.81 207 ALA A CA 1
ATOM 1532 C C . ALA A 1 207 ? -7.997 -2.890 14.362 1.00 76.81 207 ALA A C 1
ATOM 1534 O O . ALA A 1 207 ? -7.742 -1.694 14.534 1.00 76.81 207 ALA A O 1
ATOM 1535 N N . VAL A 1 208 ? -8.422 -3.700 15.328 1.00 82.56 208 VAL A N 1
ATOM 1536 C CA . VAL A 1 208 ? -8.597 -3.274 16.712 1.00 82.56 208 VAL A CA 1
ATOM 1537 C C . VAL A 1 208 ? -7.812 -4.194 17.633 1.00 82.56 208 VAL A C 1
ATOM 1539 O O . VAL A 1 208 ? -7.997 -5.409 17.602 1.00 82.56 208 VAL A O 1
ATOM 1542 N N . GLU A 1 209 ? -6.978 -3.593 18.465 1.00 86.56 209 GLU A N 1
ATOM 1543 C CA . GLU A 1 209 ? -6.210 -4.257 19.508 1.00 86.56 209 GLU A CA 1
ATOM 1544 C C . GLU A 1 209 ? -6.912 -4.059 20.853 1.00 86.56 209 GLU A C 1
ATOM 1546 O O . GLU A 1 209 ? -7.254 -2.938 21.245 1.00 86.56 209 GLU A O 1
ATOM 1551 N N . ASN A 1 210 ? -7.155 -5.160 21.562 1.00 86.00 210 ASN A N 1
ATOM 1552 C CA . ASN A 1 210 ? -7.838 -5.138 22.849 1.00 86.00 210 ASN A CA 1
ATOM 1553 C C . ASN A 1 210 ? -6.818 -5.203 23.993 1.00 86.00 210 ASN A C 1
ATOM 1555 O O . ASN A 1 210 ? -6.198 -6.241 24.212 1.00 86.00 210 ASN A O 1
ATOM 1559 N N . LEU A 1 211 ? -6.679 -4.107 24.739 1.00 84.69 211 LEU A N 1
ATOM 1560 C CA . LEU A 1 211 ? -5.799 -3.983 25.906 1.00 84.69 211 LEU A CA 1
ATOM 1561 C C . LEU A 1 211 ? -6.594 -3.885 27.220 1.00 84.69 211 LEU A C 1
ATOM 1563 O O . LEU A 1 211 ? -6.068 -3.468 28.256 1.00 84.69 211 LEU A O 1
ATOM 1567 N N . VAL A 1 212 ? -7.873 -4.263 27.191 1.00 86.25 212 VAL A N 1
ATOM 1568 C CA . VAL A 1 212 ? -8.769 -4.203 28.343 1.00 86.25 212 VAL A CA 1
ATOM 1569 C C . VAL A 1 212 ? -8.372 -5.233 29.396 1.00 86.25 212 VAL A C 1
ATOM 1571 O O . VAL A 1 212 ? -8.156 -6.411 29.099 1.00 86.25 212 VAL A O 1
ATOM 1574 N N . LYS A 1 213 ? -8.337 -4.793 30.655 1.00 83.56 213 LYS A N 1
ATOM 1575 C CA . LYS A 1 213 ? -8.027 -5.629 31.819 1.00 83.56 213 LYS A CA 1
ATOM 1576 C C . LYS A 1 213 ? -9.305 -6.090 32.511 1.00 83.56 213 LYS A C 1
ATOM 1578 O O . LYS A 1 213 ? -10.292 -5.362 32.562 1.00 83.56 213 LYS A O 1
ATOM 1583 N N . VAL A 1 214 ? -9.287 -7.288 33.085 1.00 82.69 214 VAL A N 1
ATOM 1584 C CA . VAL A 1 214 ? -10.403 -7.766 33.909 1.00 82.69 214 VAL A CA 1
ATOM 1585 C C . VAL A 1 214 ? -10.243 -7.199 35.314 1.00 82.69 214 VAL A C 1
ATOM 1587 O O . VAL A 1 214 ? -9.214 -7.379 35.965 1.00 82.69 214 VAL A O 1
ATOM 1590 N N . GLY A 1 215 ? -11.251 -6.461 35.764 1.00 69.38 215 GLY A N 1
ATOM 1591 C CA . GLY A 1 215 ? -11.315 -5.926 37.111 1.00 69.38 215 GLY A CA 1
ATOM 1592 C C . GLY A 1 215 ? -11.577 -7.054 38.095 1.00 69.38 215 GLY A C 1
ATOM 1593 O O . GLY A 1 215 ? -12.579 -7.758 37.993 1.00 69.38 215 GLY A O 1
ATOM 1594 N N . ASN A 1 216 ? -10.698 -7.208 39.081 1.00 60.31 216 ASN A N 1
ATOM 1595 C CA . ASN A 1 216 ? -10.902 -8.172 40.152 1.00 60.31 216 ASN A CA 1
ATOM 1596 C C . ASN A 1 216 ? -12.056 -7.707 41.048 1.00 60.31 216 ASN A C 1
ATOM 1598 O O . ASN A 1 216 ? -11.864 -6.907 41.966 1.00 60.31 216 ASN A O 1
ATOM 1602 N N . ARG A 1 217 ? -13.261 -8.244 40.835 1.00 56.16 217 ARG A N 1
ATOM 1603 C CA . ARG A 1 217 ? -14.256 -8.284 41.908 1.00 56.16 217 ARG A CA 1
ATOM 1604 C C . ARG A 1 217 ? -13.735 -9.248 42.967 1.00 56.16 217 ARG A C 1
ATOM 1606 O O . ARG A 1 217 ? -13.606 -10.441 42.709 1.00 56.16 217 ARG A O 1
ATOM 1613 N N . ARG A 1 218 ? -13.429 -8.737 44.164 1.00 54.28 218 ARG A N 1
ATOM 1614 C CA . ARG A 1 218 ? -13.277 -9.596 45.344 1.00 54.28 218 ARG A CA 1
ATOM 1615 C C . ARG A 1 218 ? -14.598 -10.342 45.515 1.00 54.28 218 ARG A C 1
ATOM 1617 O O . ARG A 1 218 ? -15.611 -9.729 45.839 1.00 54.28 218 ARG A O 1
ATOM 1624 N N . MET A 1 219 ? -14.592 -11.636 45.226 1.00 51.31 219 MET A N 1
ATOM 1625 C CA . MET A 1 219 ? -15.729 -12.503 45.487 1.00 51.31 219 MET A CA 1
ATOM 1626 C C . MET A 1 219 ? -15.839 -12.640 47.006 1.00 51.31 219 MET A C 1
ATOM 1628 O O . MET A 1 219 ? -14.924 -13.149 47.649 1.00 51.31 219 MET A O 1
ATOM 1632 N N . VAL A 1 220 ? -16.912 -12.111 47.590 1.00 64.56 220 VAL A N 1
ATOM 1633 C CA . VAL A 1 220 ? -17.211 -12.317 49.009 1.00 64.56 220 VAL A CA 1
ATOM 1634 C C . VAL A 1 220 ? -18.127 -13.529 49.081 1.00 64.56 220 VAL A C 1
ATOM 1636 O O . VAL A 1 220 ? -19.278 -13.458 48.656 1.00 64.56 220 VAL A O 1
ATOM 1639 N N . LEU A 1 221 ? -17.598 -14.655 49.562 1.00 66.69 221 LEU A N 1
ATOM 1640 C CA . LEU A 1 221 ? -18.401 -15.835 49.861 1.00 66.69 221 LEU A CA 1
ATOM 1641 C C . LEU A 1 221 ? -19.310 -15.497 51.047 1.00 66.69 221 LEU A C 1
ATOM 1643 O O . LEU A 1 221 ? -18.820 -15.221 52.140 1.00 66.69 221 LEU A O 1
ATOM 1647 N N . ILE A 1 222 ? -20.622 -15.504 50.823 1.00 74.00 222 ILE A N 1
ATOM 1648 C CA . ILE A 1 222 ? -21.613 -15.406 51.895 1.00 74.00 222 ILE A CA 1
ATOM 1649 C C . ILE A 1 222 ? -22.220 -16.796 52.056 1.00 74.00 222 ILE A C 1
ATOM 1651 O O . ILE A 1 222 ? -23.084 -17.199 51.280 1.00 74.00 222 ILE A O 1
ATOM 1655 N N . GLU A 1 223 ? -21.751 -17.542 53.055 1.00 66.25 223 GLU A N 1
ATOM 1656 C CA . GLU A 1 223 ? -22.450 -18.740 53.517 1.00 66.25 223 GLU A CA 1
ATOM 1657 C C . GLU A 1 223 ? -23.663 -18.312 54.352 1.00 66.25 223 GLU A C 1
ATOM 1659 O O . GLU A 1 223 ? -23.531 -17.867 55.491 1.00 66.25 223 GLU A O 1
ATOM 1664 N N . CYS A 1 224 ? -24.865 -18.435 53.787 1.00 63.31 224 CYS A N 1
ATOM 1665 C CA . CYS A 1 224 ? -26.103 -18.333 54.557 1.00 63.31 224 CYS A CA 1
ATOM 1666 C C . CYS A 1 224 ? -26.460 -19.708 55.131 1.00 63.31 224 CYS A C 1
ATOM 1668 O O . CYS A 1 224 ? -26.925 -20.588 54.408 1.00 63.31 224 CYS A O 1
ATOM 1670 N N . GLN A 1 225 ? -26.286 -19.880 56.442 1.00 70.69 225 GLN A N 1
ATOM 1671 C CA . GLN A 1 225 ? -26.864 -21.003 57.177 1.00 70.69 225 GLN A CA 1
ATOM 1672 C C . GLN A 1 225 ? -28.287 -20.639 57.606 1.00 70.69 225 GLN A C 1
ATOM 1674 O O . GLN A 1 225 ? -28.498 -19.714 58.390 1.00 70.69 225 GLN A O 1
ATOM 1679 N N . PHE A 1 226 ? -29.274 -21.363 57.082 1.00 57.44 226 PHE A N 1
ATOM 1680 C CA . PHE A 1 226 ? -30.664 -21.217 57.497 1.00 57.44 226 PHE A CA 1
ATOM 1681 C C . PHE A 1 226 ? -30.919 -22.105 58.715 1.00 57.44 226 PHE A C 1
ATOM 1683 O O . PHE A 1 226 ? -30.849 -23.328 58.621 1.00 57.44 226 PHE A O 1
ATOM 1690 N N . VAL A 1 227 ? -31.234 -21.490 59.855 1.00 72.25 227 VAL A N 1
ATOM 1691 C CA . VAL A 1 227 ? -31.740 -22.198 61.037 1.00 72.25 227 VAL A CA 1
ATOM 1692 C C . VAL A 1 227 ? -33.217 -21.858 61.195 1.00 72.25 227 VAL A C 1
ATOM 1694 O O . VAL A 1 227 ? -33.577 -20.724 61.508 1.00 72.25 227 VAL A O 1
ATOM 1697 N N . GLU A 1 228 ? -34.086 -22.841 60.964 1.00 54.31 228 GLU A N 1
ATOM 1698 C CA . GLU A 1 228 ? -35.521 -22.721 61.231 1.00 54.31 228 GLU A CA 1
ATOM 1699 C C . GLU A 1 228 ? -35.767 -22.903 62.735 1.00 54.31 228 GLU A C 1
ATOM 1701 O O . GLU A 1 228 ? -35.713 -24.012 63.265 1.00 54.31 228 GLU A O 1
ATOM 1706 N N . VAL A 1 229 ? -36.048 -21.809 63.448 1.00 61.44 229 VAL A N 1
ATOM 1707 C CA . VAL A 1 229 ? -36.487 -21.877 64.848 1.00 61.44 229 VAL A CA 1
ATOM 1708 C C . VAL A 1 229 ? -38.002 -22.048 64.874 1.00 61.44 229 VAL A C 1
ATOM 1710 O O . VAL A 1 229 ? -38.762 -21.080 64.797 1.00 61.44 229 VAL A O 1
ATOM 1713 N N . ARG A 1 230 ? -38.459 -23.293 65.015 1.00 52.31 230 ARG A N 1
ATOM 1714 C CA . ARG A 1 230 ? -39.866 -23.580 65.310 1.00 52.31 230 ARG A CA 1
ATOM 1715 C C . ARG A 1 230 ? -40.174 -23.204 66.752 1.00 52.31 230 ARG A C 1
ATOM 1717 O O . ARG A 1 230 ? -39.789 -23.895 67.689 1.00 52.31 230 ARG A O 1
ATOM 1724 N N . LYS A 1 231 ? -40.899 -22.102 66.939 1.00 54.84 231 LYS A N 1
ATOM 1725 C CA . LYS A 1 231 ? -41.354 -21.657 68.257 1.00 54.84 231 LYS A CA 1
ATOM 1726 C C . LYS A 1 231 ? -42.657 -22.369 68.628 1.00 54.84 231 LYS A C 1
ATOM 1728 O O . LYS A 1 231 ? -43.728 -21.772 68.570 1.00 54.84 231 LYS A O 1
ATOM 1733 N N . ASN A 1 232 ? -42.572 -23.637 69.024 1.00 51.44 232 ASN A N 1
ATOM 1734 C CA . ASN A 1 232 ? -43.660 -24.247 69.785 1.00 51.44 232 ASN A CA 1
ATOM 1735 C C . ASN A 1 232 ? -43.543 -23.794 71.245 1.00 51.44 232 ASN A C 1
ATOM 1737 O O . ASN A 1 232 ? -42.501 -23.958 71.880 1.00 51.44 232 ASN A O 1
ATOM 1741 N N . ARG A 1 233 ? -44.615 -23.197 71.781 1.00 52.31 233 ARG A N 1
ATOM 1742 C CA . ARG A 1 233 ? -44.792 -23.003 73.227 1.00 52.31 233 ARG A CA 1
ATOM 1743 C C . ARG A 1 233 ? -44.826 -24.390 73.881 1.00 52.31 233 ARG A C 1
ATOM 1745 O O . ARG A 1 233 ? -45.903 -24.969 73.936 1.00 52.31 233 ARG A O 1
ATOM 1752 N N . ASN A 1 234 ? -43.668 -24.929 74.280 1.00 56.75 234 ASN A N 1
ATOM 1753 C CA . ASN A 1 234 ? -43.470 -25.678 75.535 1.00 56.75 234 ASN A CA 1
ATOM 1754 C C . ASN A 1 234 ? -42.153 -26.456 75.678 1.00 56.75 234 ASN A C 1
ATOM 1756 O O . ASN A 1 234 ? -41.964 -27.042 76.740 1.00 56.75 234 ASN A O 1
ATOM 1760 N N . ASP A 1 235 ? -41.217 -26.458 74.726 1.00 49.75 235 ASP A N 1
ATOM 1761 C CA . ASP A 1 235 ? -40.031 -27.307 74.913 1.00 49.75 235 ASP A CA 1
ATOM 1762 C C . ASP A 1 235 ? -38.910 -26.654 75.735 1.00 49.75 235 ASP A C 1
ATOM 1764 O O . ASP A 1 235 ? -38.215 -25.724 75.320 1.00 49.75 235 ASP A O 1
ATOM 1768 N N . LEU A 1 236 ? -38.797 -27.200 76.948 1.00 49.56 236 LEU A N 1
ATOM 1769 C CA . LEU A 1 236 ? -37.728 -27.118 77.931 1.00 49.56 236 LEU A CA 1
ATOM 1770 C C . LEU A 1 236 ? -36.334 -27.022 77.293 1.00 49.56 236 LEU A C 1
ATOM 1772 O O . LEU A 1 236 ? -35.818 -27.979 76.716 1.00 49.56 236 LEU A O 1
ATOM 1776 N N . LEU A 1 237 ? -35.685 -25.875 77.498 1.00 51.19 237 LEU A N 1
ATOM 1777 C CA . LEU A 1 237 ? -34.241 -25.735 77.348 1.00 51.19 237 LEU A CA 1
ATOM 1778 C C . LEU A 1 237 ? -33.561 -26.730 78.292 1.00 51.19 237 LEU A C 1
ATOM 1780 O O . LEU A 1 237 ? -33.633 -26.608 79.515 1.00 51.19 237 LEU A O 1
ATOM 1784 N N . GLY A 1 238 ? -32.932 -27.740 77.696 1.00 52.75 238 GLY A N 1
ATOM 1785 C CA . GLY A 1 238 ? -32.185 -28.770 78.394 1.00 52.75 238 GLY A CA 1
ATOM 1786 C C . GLY A 1 238 ? -31.066 -28.174 79.239 1.00 52.75 238 GLY A C 1
ATOM 1787 O O . GLY A 1 238 ? -30.008 -27.819 78.729 1.00 52.75 238 GLY A O 1
ATOM 1788 N N . VAL A 1 239 ? -31.281 -28.152 80.551 1.00 53.09 239 VAL A N 1
ATOM 1789 C CA . VAL A 1 239 ? -30.210 -28.140 81.544 1.00 53.09 239 VAL A CA 1
ATOM 1790 C C . VAL A 1 239 ? -30.191 -29.532 82.168 1.00 53.09 239 VAL A C 1
ATOM 1792 O O . VAL A 1 239 ? -31.074 -29.888 82.946 1.00 53.09 239 VAL A O 1
ATOM 1795 N N . ARG A 1 240 ? -29.195 -30.354 81.819 1.00 48.59 240 ARG A N 1
ATOM 1796 C CA . ARG A 1 240 ? -28.892 -31.569 82.588 1.00 48.59 240 ARG A CA 1
ATOM 1797 C C . ARG A 1 240 ? -28.159 -31.148 83.858 1.00 48.59 240 ARG A C 1
ATOM 1799 O O . ARG A 1 240 ? -26.952 -30.933 83.830 1.00 48.59 240 ARG A O 1
ATOM 1806 N N . LEU A 1 241 ? -28.890 -31.029 84.962 1.00 48.72 241 LEU A N 1
ATOM 1807 C CA . LEU A 1 241 ? -28.289 -30.945 86.291 1.00 48.72 241 LEU A CA 1
ATOM 1808 C C . LEU A 1 241 ? -27.924 -32.365 86.764 1.00 48.72 241 LEU A C 1
ATOM 1810 O O . LEU A 1 241 ? -28.718 -33.288 86.560 1.00 48.72 241 LEU A O 1
ATOM 1814 N N . PRO A 1 242 ? -26.739 -32.573 87.363 1.00 47.47 242 PRO A N 1
ATOM 1815 C CA . PRO A 1 242 ? -26.328 -33.886 87.843 1.00 47.47 242 PRO A CA 1
ATOM 1816 C C . PRO A 1 242 ? -27.241 -34.343 88.989 1.00 47.47 242 PRO A C 1
ATOM 1818 O O . PRO A 1 242 ? -27.308 -33.723 90.049 1.00 47.47 242 PRO A O 1
ATOM 1821 N N . LEU A 1 243 ? -27.952 -35.450 88.770 1.00 54.59 243 LEU A N 1
ATOM 1822 C CA . LEU A 1 243 ? -28.743 -36.128 89.792 1.00 54.59 243 LEU A CA 1
ATOM 1823 C C . LEU A 1 243 ? -27.806 -36.920 90.705 1.00 54.59 243 LEU A C 1
ATOM 1825 O O . LEU A 1 243 ? -27.547 -38.088 90.438 1.00 54.59 243 LEU A O 1
ATOM 1829 N N . GLN A 1 244 ? -27.296 -36.274 91.754 1.00 53.00 244 GLN A N 1
ATOM 1830 C CA . GLN A 1 244 ? -27.098 -36.867 93.084 1.00 53.00 244 GLN A CA 1
ATOM 1831 C C . GLN A 1 244 ? -26.585 -35.798 94.059 1.00 53.00 244 GLN A C 1
ATOM 1833 O O . GLN A 1 244 ? -25.387 -35.589 94.221 1.00 53.00 244 GLN A O 1
ATOM 1838 N N . ILE A 1 245 ? -27.514 -35.143 94.755 1.00 50.31 245 ILE A N 1
ATOM 1839 C CA . ILE A 1 245 ? -27.232 -34.470 96.026 1.00 50.31 245 ILE A CA 1
ATOM 1840 C C . ILE A 1 245 ? -27.990 -35.267 97.086 1.00 50.31 245 ILE A C 1
ATOM 1842 O O . ILE A 1 245 ? -29.203 -35.142 97.225 1.00 50.31 245 ILE A O 1
ATOM 1846 N N . THR A 1 246 ? -27.278 -3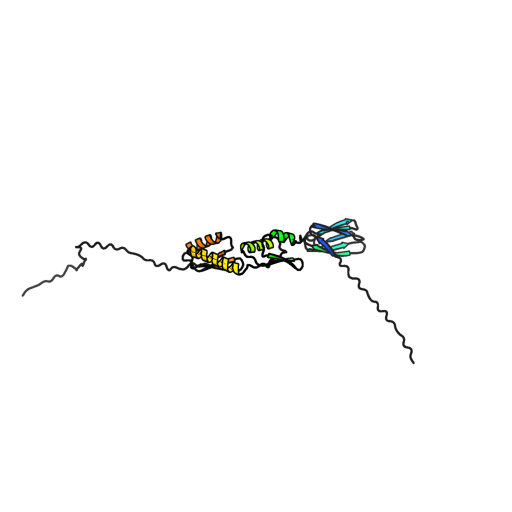6.144 97.794 1.00 52.84 246 THR A N 1
ATOM 1847 C CA . THR A 1 246 ? -27.804 -36.819 98.986 1.00 52.84 246 THR A CA 1
ATOM 1848 C C . THR A 1 246 ? -27.516 -35.925 100.185 1.00 52.84 246 THR A C 1
ATOM 1850 O O . THR A 1 246 ? -26.391 -35.888 100.676 1.00 52.84 246 THR A O 1
ATOM 1853 N N . GLY A 1 247 ? -28.525 -35.188 100.647 1.00 49.84 247 GLY A N 1
ATOM 1854 C CA . GLY A 1 247 ? -28.497 -34.506 101.939 1.00 49.84 247 GLY A CA 1
ATOM 1855 C C . GLY A 1 247 ? -29.195 -35.368 102.987 1.00 49.84 247 GLY A C 1
ATOM 1856 O O . GLY A 1 247 ? -30.403 -35.573 102.904 1.00 49.84 247 GLY A O 1
ATOM 1857 N N . LYS A 1 248 ? -28.452 -35.884 103.972 1.00 48.09 248 LYS A N 1
ATOM 1858 C CA . LYS A 1 248 ? -29.043 -36.431 105.200 1.00 48.09 248 LYS A CA 1
ATOM 1859 C C . LYS A 1 248 ? -29.319 -35.268 106.151 1.00 48.09 248 LYS A C 1
ATOM 1861 O O . LYS A 1 248 ? -28.380 -34.640 106.626 1.00 48.09 248 LYS A O 1
ATOM 1866 N N . GLY A 1 249 ? -30.591 -34.993 106.426 1.00 48.81 249 GLY A N 1
ATOM 1867 C CA . GLY A 1 249 ? -30.995 -34.170 107.562 1.00 48.81 249 GLY A CA 1
ATOM 1868 C C . GLY A 1 249 ? -31.240 -35.061 108.778 1.00 48.81 249 GLY A C 1
ATOM 1869 O O . GLY A 1 249 ? -32.056 -35.977 108.701 1.00 48.81 249 GLY A O 1
ATOM 1870 N N . GLN A 1 250 ? -30.547 -34.804 109.886 1.00 46.56 250 GLN A N 1
ATOM 1871 C CA . GLN A 1 250 ? -31.010 -35.200 111.217 1.00 46.56 250 GLN A CA 1
ATOM 1872 C C . GLN A 1 250 ? -31.496 -33.937 111.927 1.00 46.56 250 GLN A C 1
ATOM 1874 O O . GLN A 1 250 ? -30.796 -32.926 111.932 1.00 46.56 250 GLN A O 1
ATOM 1879 N N . MET A 1 251 ? -32.711 -33.996 112.474 1.00 41.84 251 MET A N 1
ATOM 1880 C CA . MET A 1 251 ? -33.226 -32.994 113.404 1.00 41.84 251 MET A CA 1
ATOM 1881 C C . MET A 1 251 ? -33.008 -33.483 114.838 1.00 41.84 251 MET A C 1
ATOM 1883 O O . MET A 1 251 ? -33.329 -34.635 115.138 1.00 41.84 251 MET A O 1
ATOM 1887 N N . ASN A 1 252 ? -32.546 -32.534 115.659 1.00 43.28 252 ASN A N 1
ATOM 1888 C CA . ASN A 1 252 ? -32.213 -32.544 117.091 1.00 43.28 252 ASN A CA 1
ATOM 1889 C C . ASN A 1 252 ? -30.879 -33.178 117.489 1.00 43.28 252 ASN A C 1
ATOM 1891 O O . ASN A 1 252 ? -30.745 -34.418 117.431 1.00 43.28 252 ASN A O 1
#